Protein AF-A0A3D0YY07-F1 (afdb_monomer_lite)

Secondary structure (DSSP, 8-state):
-HHHHHHHHHHHHHHHHHHHHHHHHHHHHHS-S-GGGHHHHHHHHHHHHHHHHHHHHHHHHHHHHHHHHHHHHHHHHHHHHHHHHHHHHHHHHHHHHHHHHHHHHHIIIIIHHHHHHHHHHHHHTS-GGGHHHHHHH-GGGGHHHHHHHHHHHHHHHHHHHHHHHHHHHHHHHHHHHHHH-TTSTTGGGSPPPP---------

Radius of gyration: 38.69 Å; chains: 1; bounding box: 73×33×116 Å

Foldseek 3Di:
DVLVVLLVVLLVVLVVLVVVLVVLVVVLVVDPDDPVCVVSVVCSVVSPVSSVVSNVVSVVSVVVLVVVLVVLQVLLVVLQVLLVVLVVVLVVLVVVLVVLVVVVVCCVVPPVVVVVVVLVVVCVVDDPVCNVVSVVVPCVVVVVVVVVVSVVVSVVSVVSSVVSLVVSVVSLVVLVCSLVPPVRPPSVSRDHHDDDDDDDPPD

Structure (mmCIF, N/CA/C/O backbone):
data_AF-A0A3D0YY07-F1
#
_entry.id   AF-A0A3D0YY07-F1
#
loop_
_atom_site.group_PDB
_atom_site.id
_atom_site.type_symbol
_atom_site.label_atom_id
_atom_site.label_alt_id
_atom_site.label_comp_id
_atom_site.label_asym_id
_atom_site.label_entity_id
_atom_site.label_seq_id
_atom_site.pdbx_PDB_ins_code
_atom_site.Cartn_x
_atom_site.Cartn_y
_atom_site.Cartn_z
_atom_site.occupancy
_atom_site.B_iso_or_equiv
_atom_site.auth_seq_id
_atom_site.auth_comp_id
_atom_site.auth_asym_id
_atom_site.auth_atom_id
_atom_site.pdbx_PDB_model_num
ATOM 1 N N . MET A 1 1 ? 3.074 -0.614 -22.963 1.00 57.47 1 MET A N 1
ATOM 2 C CA . MET A 1 1 ? 3.122 -0.924 -24.416 1.00 57.47 1 MET A CA 1
ATOM 3 C C . MET A 1 1 ? 4.147 -0.098 -25.192 1.00 57.47 1 MET A C 1
ATOM 5 O O . MET A 1 1 ? 4.995 -0.711 -25.823 1.00 57.47 1 MET A O 1
ATOM 9 N N . PHE A 1 2 ? 4.126 1.242 -25.135 1.00 64.56 2 PHE A N 1
ATOM 10 C CA . PHE A 1 2 ? 5.015 2.105 -25.943 1.00 64.56 2 PHE A CA 1
ATOM 11 C C . PHE A 1 2 ? 6.509 1.757 -25.826 1.00 64.56 2 PHE A C 1
ATOM 13 O O . PHE A 1 2 ? 7.204 1.722 -26.832 1.00 64.56 2 PHE A O 1
ATOM 20 N N . GLN A 1 3 ? 6.989 1.394 -24.628 1.00 70.81 3 GLN A N 1
ATOM 21 C CA . GLN A 1 3 ? 8.402 1.052 -24.440 1.00 70.81 3 GLN A CA 1
ATOM 22 C C . GLN A 1 3 ? 8.849 -0.250 -25.100 1.00 70.81 3 GLN A C 1
ATOM 24 O O . GLN A 1 3 ? 9.932 -0.298 -25.668 1.00 70.81 3 GLN A O 1
ATOM 29 N N . TRP A 1 4 ? 8.002 -1.277 -25.117 1.00 70.69 4 TRP A N 1
ATOM 30 C CA . TRP A 1 4 ? 8.311 -2.510 -25.843 1.00 70.69 4 TRP A CA 1
ATOM 31 C C . TRP A 1 4 ? 8.204 -2.325 -27.350 1.00 70.69 4 TRP A C 1
ATOM 33 O O . TRP A 1 4 ? 9.032 -2.858 -28.078 1.00 70.69 4 TRP A O 1
ATOM 43 N N . PHE A 1 5 ? 7.237 -1.529 -27.817 1.00 78.94 5 PHE A N 1
ATOM 44 C CA . PHE A 1 5 ? 7.171 -1.149 -29.227 1.00 78.94 5 PHE A CA 1
ATOM 45 C C . PHE A 1 5 ? 8.417 -0.381 -29.660 1.00 78.94 5 PHE A C 1
ATOM 47 O O . PHE A 1 5 ? 8.956 -0.690 -30.712 1.00 78.94 5 PHE A O 1
ATOM 54 N N . ALA A 1 6 ? 8.920 0.546 -28.841 1.00 79.06 6 ALA A N 1
ATOM 55 C CA . ALA A 1 6 ? 10.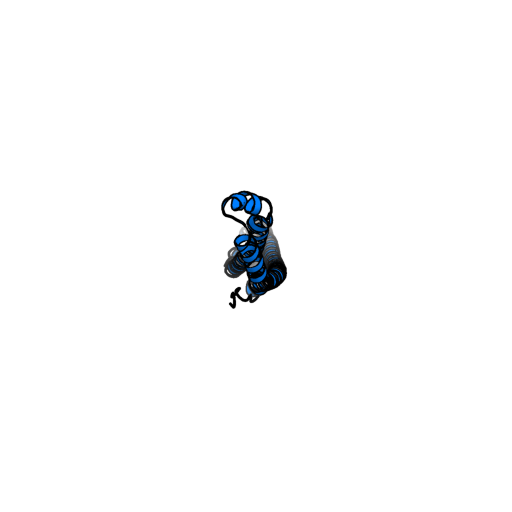156 1.266 -29.129 1.00 79.06 6 ALA A CA 1
ATOM 56 C C . ALA A 1 6 ? 11.371 0.325 -29.179 1.00 79.06 6 ALA A C 1
ATOM 58 O O . ALA A 1 6 ? 12.129 0.376 -30.140 1.00 79.06 6 ALA A O 1
ATOM 59 N N . VAL A 1 7 ? 11.526 -0.585 -28.209 1.00 82.38 7 VAL A N 1
ATOM 60 C CA . VAL A 1 7 ? 12.620 -1.578 -28.215 1.00 82.38 7 VAL A CA 1
ATOM 61 C C . VAL A 1 7 ? 12.527 -2.498 -29.439 1.00 82.38 7 VAL A C 1
ATOM 63 O O . VAL A 1 7 ? 13.516 -2.679 -30.147 1.00 82.38 7 VAL A O 1
ATOM 66 N N . MET A 1 8 ? 11.344 -3.042 -29.739 1.00 83.50 8 MET A N 1
ATOM 67 C CA . MET A 1 8 ? 11.119 -3.895 -30.915 1.00 83.50 8 MET A CA 1
ATOM 68 C C . MET A 1 8 ? 11.363 -3.138 -32.224 1.00 83.50 8 MET A C 1
ATOM 70 O O . MET A 1 8 ? 12.008 -3.653 -33.128 1.00 83.50 8 MET A O 1
ATOM 74 N N . PHE A 1 9 ? 10.887 -1.900 -32.329 1.00 87.56 9 PHE A N 1
ATOM 75 C CA . PHE A 1 9 ? 11.069 -1.078 -33.520 1.00 87.56 9 PHE A CA 1
ATOM 76 C C . PHE A 1 9 ? 12.540 -0.716 -33.738 1.00 87.56 9 PHE A C 1
ATOM 78 O O . PHE A 1 9 ? 13.043 -0.878 -34.844 1.00 87.56 9 PHE A O 1
ATOM 85 N N . LEU A 1 10 ? 13.255 -0.290 -32.692 1.00 86.19 10 LEU A N 1
ATOM 86 C CA . LEU A 1 10 ? 14.672 0.075 -32.778 1.00 86.19 10 LEU A CA 1
ATOM 87 C C . LEU A 1 10 ? 15.566 -1.133 -33.085 1.00 86.19 10 LEU A C 1
ATOM 89 O O . LEU A 1 10 ? 16.497 -1.014 -33.877 1.00 86.19 10 LEU A O 1
ATOM 93 N N . THR A 1 11 ? 15.267 -2.304 -32.513 1.00 83.19 11 THR A N 1
ATOM 94 C CA . THR A 1 11 ? 15.995 -3.547 -32.826 1.00 83.19 11 THR A CA 1
ATOM 95 C C . THR A 1 11 ? 15.738 -4.015 -34.258 1.00 83.19 11 THR A C 1
ATOM 97 O O . THR A 1 11 ? 16.691 -4.346 -34.964 1.00 83.19 11 THR A O 1
ATOM 100 N N . LEU A 1 12 ? 14.486 -3.977 -34.731 1.00 87.88 12 LEU A N 1
ATOM 101 C CA . LEU A 1 12 ? 14.146 -4.297 -36.122 1.00 87.88 12 LEU A CA 1
ATOM 102 C C . LEU A 1 12 ? 14.749 -3.291 -37.109 1.00 87.88 12 LEU A C 1
ATOM 104 O O . LEU A 1 12 ? 15.264 -3.701 -38.146 1.00 87.88 12 LEU A O 1
ATOM 108 N N . ALA A 1 13 ? 14.749 -1.997 -36.784 1.00 85.69 13 ALA A N 1
ATOM 109 C CA . ALA A 1 13 ? 15.388 -0.962 -37.594 1.00 85.69 13 ALA A CA 1
ATOM 110 C C . ALA A 1 13 ? 16.912 -1.158 -37.651 1.00 85.69 13 ALA A C 1
ATOM 112 O O . ALA A 1 13 ? 17.497 -1.124 -38.731 1.00 85.69 13 ALA A O 1
ATOM 113 N N . GLY A 1 14 ? 17.553 -1.450 -36.514 1.00 81.38 14 GLY A N 1
ATOM 114 C CA . GLY A 1 14 ? 18.979 -1.780 -36.460 1.00 81.38 14 GLY A CA 1
ATOM 115 C C . GLY A 1 14 ? 19.321 -3.033 -37.271 1.00 81.38 14 GLY A C 1
ATOM 116 O O . GLY A 1 14 ? 20.347 -3.068 -37.952 1.00 81.38 14 GLY A O 1
ATOM 117 N N . PHE A 1 15 ? 18.453 -4.050 -37.248 1.00 86.12 15 PHE A N 1
ATOM 118 C CA . PHE A 1 15 ? 18.589 -5.238 -38.090 1.00 86.12 15 PHE A CA 1
ATOM 119 C C . PHE A 1 15 ? 18.414 -4.915 -39.578 1.00 86.12 15 PHE A C 1
ATOM 121 O O . PHE A 1 15 ? 19.226 -5.359 -40.383 1.00 86.12 15 PHE A O 1
ATOM 128 N N . ALA A 1 16 ? 17.410 -4.117 -39.948 1.00 84.75 16 ALA A N 1
ATOM 129 C CA . ALA A 1 16 ? 17.157 -3.721 -41.332 1.00 84.75 16 ALA A CA 1
ATOM 130 C C . ALA A 1 16 ? 18.334 -2.931 -41.924 1.00 84.75 16 ALA A C 1
ATOM 132 O O . ALA A 1 16 ? 18.758 -3.221 -43.039 1.00 84.75 16 ALA A O 1
ATOM 133 N N . VAL A 1 17 ? 18.913 -2.000 -41.156 1.00 84.62 17 VAL A N 1
ATOM 134 C CA . VAL A 1 17 ? 20.109 -1.243 -41.564 1.00 84.62 17 VAL A CA 1
ATOM 135 C C . VAL A 1 17 ? 21.300 -2.183 -41.760 1.00 84.62 17 VAL A C 1
ATOM 137 O O . VAL A 1 17 ? 21.965 -2.110 -42.787 1.00 84.62 17 VAL A O 1
ATOM 140 N N . LYS A 1 18 ? 21.535 -3.119 -40.829 1.00 79.62 18 LYS A N 1
ATOM 141 C CA . LYS A 1 18 ? 22.620 -4.109 -40.945 1.00 79.62 18 LYS A CA 1
ATOM 142 C C . LYS A 1 18 ? 22.415 -5.096 -42.102 1.00 79.62 18 LYS A C 1
ATOM 144 O O . LYS A 1 18 ? 23.371 -5.554 -42.722 1.00 79.62 18 LYS A O 1
ATOM 149 N N . TRP A 1 19 ? 21.170 -5.469 -42.377 1.00 85.31 19 TRP A N 1
ATOM 150 C CA . TRP A 1 19 ? 20.831 -6.328 -43.504 1.00 85.31 19 TRP A CA 1
ATOM 151 C C . TRP A 1 19 ? 21.058 -5.599 -44.834 1.00 85.31 19 TRP A C 1
ATOM 153 O O . TRP A 1 19 ? 21.684 -6.166 -45.726 1.00 85.31 19 TRP A O 1
ATOM 163 N N . LEU A 1 20 ? 20.646 -4.329 -44.931 1.00 81.31 20 LEU A N 1
ATOM 164 C CA . LEU A 1 20 ? 20.898 -3.468 -46.091 1.00 81.31 20 LEU A CA 1
ATOM 165 C C . LEU A 1 20 ? 22.396 -3.263 -46.348 1.00 81.31 20 LEU A C 1
ATOM 167 O O . LEU A 1 20 ? 22.820 -3.379 -47.494 1.00 81.31 20 LEU A O 1
ATOM 171 N N . THR A 1 21 ? 23.211 -3.025 -45.314 1.00 77.94 21 THR A N 1
ATOM 172 C CA . THR A 1 21 ? 24.670 -2.894 -45.488 1.00 77.94 21 THR A CA 1
ATOM 173 C C . THR A 1 21 ? 25.323 -4.188 -45.948 1.00 77.94 21 THR A C 1
ATOM 175 O O . THR A 1 21 ? 26.139 -4.172 -46.868 1.00 77.94 21 THR A O 1
ATOM 178 N N . ASN A 1 22 ? 24.939 -5.326 -45.367 1.00 79.69 22 ASN A N 1
ATOM 179 C CA . ASN A 1 22 ? 25.436 -6.629 -45.809 1.00 79.69 22 ASN A CA 1
ATOM 180 C C . ASN A 1 22 ? 25.017 -6.951 -47.252 1.00 79.69 22 ASN A C 1
ATOM 182 O O . ASN A 1 22 ? 25.804 -7.536 -47.998 1.00 79.69 22 ASN A O 1
ATOM 186 N N . TRP A 1 23 ? 23.796 -6.583 -47.649 1.00 78.88 23 TRP A N 1
ATOM 187 C CA . TRP A 1 23 ? 23.316 -6.753 -49.019 1.00 78.88 23 TRP A CA 1
ATOM 188 C C . TRP A 1 23 ? 24.102 -5.874 -50.000 1.00 78.88 23 TRP A C 1
ATOM 190 O O . TRP A 1 23 ? 24.580 -6.385 -51.011 1.00 78.88 23 TRP A O 1
ATOM 200 N N . LEU A 1 24 ? 24.331 -4.600 -49.661 1.00 73.50 24 LEU A N 1
ATOM 201 C CA . LEU A 1 24 ? 25.158 -3.682 -50.454 1.00 73.50 24 LEU A CA 1
ATOM 202 C C . LEU A 1 24 ? 26.584 -4.222 -50.653 1.00 73.50 24 LEU A C 1
ATOM 204 O O . LEU A 1 24 ? 27.057 -4.264 -51.786 1.00 73.50 24 LEU A O 1
ATOM 208 N N . HIS A 1 25 ? 27.229 -4.738 -49.602 1.00 69.25 25 HIS A N 1
ATOM 209 C CA . HIS A 1 25 ? 28.554 -5.362 -49.722 1.00 69.25 25 HIS A CA 1
ATOM 210 C C . HIS A 1 25 ? 28.565 -6.649 -50.566 1.00 69.25 25 HIS A C 1
ATOM 212 O O . HIS A 1 25 ? 29.571 -6.956 -51.209 1.00 69.25 25 HIS A O 1
ATOM 218 N N . MET A 1 26 ? 27.483 -7.438 -50.578 1.00 72.88 26 MET A N 1
ATOM 219 C CA . MET A 1 26 ? 27.390 -8.594 -51.482 1.00 72.88 26 MET A CA 1
ATOM 220 C C . MET A 1 26 ? 27.282 -8.169 -52.948 1.00 72.88 26 MET A C 1
ATOM 222 O O . MET A 1 26 ? 27.929 -8.789 -53.796 1.00 72.88 26 MET A O 1
ATOM 226 N N . VAL A 1 27 ? 26.482 -7.137 -53.233 1.00 70.19 27 VAL A N 1
ATOM 227 C CA . VAL A 1 27 ? 26.316 -6.577 -54.583 1.00 70.19 27 VAL A CA 1
ATOM 228 C C . VAL A 1 27 ? 27.638 -5.990 -55.079 1.00 70.19 27 VAL A C 1
ATOM 230 O O . VAL A 1 27 ? 28.056 -6.295 -56.191 1.00 70.19 27 VAL A O 1
ATOM 233 N N . GLU A 1 28 ? 28.352 -5.254 -54.226 1.00 66.62 28 GLU A N 1
ATOM 234 C CA . GLU A 1 28 ? 29.684 -4.706 -54.514 1.00 66.62 28 GLU A CA 1
ATOM 235 C C . GLU A 1 28 ? 30.698 -5.798 -54.894 1.00 66.62 28 GLU A C 1
ATOM 237 O O . GLU A 1 28 ? 31.435 -5.651 -55.862 1.00 66.62 28 GLU A O 1
ATOM 242 N N . LYS A 1 29 ? 30.693 -6.946 -54.203 1.00 66.00 29 LYS A N 1
ATOM 243 C CA . LYS A 1 29 ? 31.580 -8.076 -54.540 1.00 66.00 29 LYS A CA 1
ATOM 244 C C . LYS A 1 29 ? 31.264 -8.755 -55.878 1.00 66.00 29 LYS A C 1
ATOM 246 O O . LYS A 1 29 ? 32.131 -9.456 -56.395 1.00 66.00 29 LYS A O 1
ATOM 251 N N . HIS A 1 30 ? 30.048 -8.605 -56.404 1.00 64.38 30 HIS A N 1
ATOM 252 C CA . HIS A 1 30 ? 29.618 -9.231 -57.662 1.00 64.38 30 HIS A CA 1
ATOM 253 C C . HIS A 1 30 ? 29.620 -8.257 -58.852 1.00 64.38 30 HIS A C 1
ATOM 255 O O . HIS A 1 30 ? 29.692 -8.709 -59.995 1.00 64.38 30 HIS A O 1
ATOM 261 N N . CYS A 1 31 ? 29.592 -6.943 -58.612 1.00 59.03 31 CYS A N 1
ATOM 262 C CA . CYS A 1 31 ? 29.799 -5.922 -59.637 1.00 59.03 31 CYS A CA 1
ATOM 263 C C . CYS A 1 31 ? 31.301 -5.691 -59.839 1.00 59.03 31 CYS A C 1
ATOM 265 O O . CYS A 1 31 ? 31.962 -5.007 -59.063 1.00 59.03 31 CYS A O 1
ATOM 267 N N . GLY A 1 32 ? 31.862 -6.284 -60.889 1.00 51.06 32 GLY A N 1
ATOM 268 C CA . GLY A 1 32 ? 33.230 -5.993 -61.294 1.00 51.06 32 GLY A CA 1
ATOM 269 C C . GLY A 1 32 ? 33.380 -4.535 -61.737 1.00 51.06 32 GLY A C 1
ATOM 270 O O . GLY A 1 32 ? 32.769 -4.142 -62.718 1.00 51.06 32 GLY A O 1
ATOM 271 N N . TRP A 1 33 ? 34.229 -3.784 -61.029 1.00 50.88 33 TRP A N 1
ATOM 272 C CA . TRP A 1 33 ? 35.022 -2.657 -61.542 1.00 50.88 33 TRP A CA 1
ATOM 273 C C . TRP A 1 33 ? 34.278 -1.593 -62.373 1.00 50.88 33 TRP A C 1
ATOM 275 O O . TRP A 1 33 ? 34.611 -1.387 -63.534 1.00 50.88 33 TRP A O 1
ATOM 285 N N . ASP A 1 34 ? 33.366 -0.843 -61.752 1.00 52.72 34 ASP A N 1
ATOM 286 C CA . ASP A 1 34 ? 32.975 0.488 -62.243 1.00 52.72 34 ASP A CA 1
ATOM 287 C C . ASP A 1 34 ? 33.079 1.522 -61.107 1.00 52.72 34 ASP A C 1
ATOM 289 O O . ASP A 1 34 ? 32.778 1.230 -59.944 1.00 52.72 34 ASP A O 1
ATOM 293 N N . GLU A 1 35 ? 33.519 2.742 -61.440 1.00 54.59 35 GLU A N 1
ATOM 294 C CA . GLU A 1 35 ? 33.829 3.860 -60.519 1.00 54.59 35 GLU A CA 1
ATOM 295 C C . GLU A 1 35 ? 32.682 4.234 -59.554 1.00 54.59 35 GLU A C 1
ATOM 297 O O . GLU A 1 35 ? 32.906 4.870 -58.523 1.00 54.59 35 GLU A O 1
ATOM 302 N N . THR A 1 36 ? 31.456 3.778 -59.818 1.00 53.62 36 THR A N 1
ATOM 303 C CA . THR A 1 36 ? 30.288 3.955 -58.944 1.00 53.62 36 THR A CA 1
ATOM 304 C C . THR A 1 36 ? 30.376 3.217 -57.600 1.00 53.62 36 THR A C 1
ATOM 306 O O . THR A 1 36 ? 29.651 3.579 -56.674 1.00 53.62 36 THR A O 1
ATOM 309 N N . CYS A 1 37 ? 31.265 2.227 -57.443 1.00 52.31 37 CYS A N 1
ATOM 310 C CA . CYS A 1 37 ? 31.437 1.487 -56.181 1.00 52.31 37 CYS A CA 1
ATOM 311 C C . CYS A 1 37 ? 32.254 2.239 -55.107 1.00 52.31 37 CYS A C 1
ATOM 313 O O . CYS A 1 37 ? 32.132 1.939 -53.921 1.00 52.31 37 CYS A O 1
ATOM 315 N N . GLY A 1 38 ? 33.037 3.265 -55.465 1.00 50.91 38 GLY A N 1
ATOM 316 C CA . GLY A 1 38 ? 33.769 4.067 -54.467 1.00 50.91 38 GLY A CA 1
ATOM 317 C C 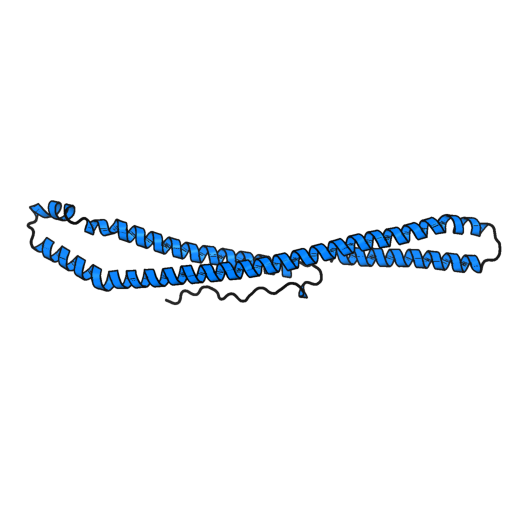. GLY A 1 38 ? 32.835 4.818 -53.505 1.00 50.91 38 GLY A C 1
ATOM 318 O O . GLY A 1 38 ? 33.101 4.909 -52.308 1.00 50.91 38 GLY A O 1
ATOM 319 N N . LEU A 1 39 ? 31.680 5.259 -54.016 1.00 51.31 39 LEU A N 1
ATOM 320 C CA . LEU A 1 39 ? 30.621 5.910 -53.241 1.00 51.31 39 LEU A CA 1
ATOM 321 C C . LEU A 1 39 ? 29.872 4.949 -52.307 1.00 51.31 39 LEU A C 1
ATOM 323 O O . LEU A 1 39 ? 29.217 5.413 -51.385 1.00 51.31 39 LEU A O 1
ATOM 327 N N . THR A 1 40 ? 29.932 3.626 -52.491 1.00 54.72 40 THR A N 1
ATOM 328 C CA . THR A 1 40 ? 29.267 2.683 -51.569 1.00 54.72 40 THR A CA 1
ATOM 329 C C . THR A 1 40 ? 30.130 2.338 -50.357 1.00 54.72 40 THR A C 1
ATOM 331 O O . THR A 1 40 ? 29.590 2.142 -49.266 1.00 54.72 40 THR A O 1
ATOM 334 N N . ALA A 1 41 ? 31.458 2.339 -50.511 1.00 55.31 41 ALA A N 1
ATOM 335 C CA . ALA A 1 41 ? 32.392 2.067 -49.421 1.00 55.31 41 ALA A CA 1
ATOM 336 C C . ALA A 1 41 ? 32.414 3.197 -48.374 1.00 55.31 41 ALA A C 1
ATOM 338 O O . ALA A 1 41 ? 32.355 2.915 -47.176 1.00 55.31 41 ALA A O 1
ATOM 339 N N . GLU A 1 42 ? 32.401 4.464 -48.811 1.00 62.47 42 GLU A N 1
ATOM 340 C CA . GLU A 1 42 ? 32.454 5.645 -47.927 1.00 62.47 42 GLU A CA 1
ATOM 341 C C . GLU A 1 42 ? 31.217 5.773 -47.014 1.00 62.47 42 GLU A C 1
ATOM 343 O O . GLU A 1 42 ? 31.311 6.239 -45.880 1.00 62.47 42 GLU A O 1
ATOM 348 N N . TYR A 1 43 ? 30.054 5.284 -47.456 1.00 64.12 43 TYR A N 1
ATOM 349 C CA . TYR A 1 43 ? 28.826 5.305 -46.651 1.00 64.12 43 TYR A CA 1
ATOM 350 C C . TYR A 1 43 ? 28.655 4.051 -45.778 1.00 64.12 43 TYR A C 1
ATOM 352 O O . TYR A 1 43 ? 27.819 4.056 -44.870 1.00 64.12 43 TYR A O 1
ATOM 360 N N . SER A 1 44 ? 29.435 2.985 -46.004 1.00 67.38 44 SER A N 1
ATOM 361 C CA . SER A 1 44 ? 29.300 1.719 -45.264 1.00 67.38 44 SER A CA 1
ATOM 362 C C . SER A 1 44 ? 29.572 1.885 -43.760 1.00 67.38 44 SER A C 1
ATOM 364 O O . SER A 1 44 ? 28.790 1.395 -42.938 1.00 67.38 44 SER A O 1
ATOM 366 N N . ASP A 1 45 ? 30.579 2.683 -43.393 1.00 72.38 45 ASP A N 1
ATOM 367 C CA . ASP A 1 45 ? 30.927 2.987 -41.999 1.00 72.38 45 ASP A CA 1
ATOM 368 C C . ASP A 1 45 ? 29.822 3.780 -41.285 1.00 72.38 45 ASP A C 1
ATOM 370 O O . ASP A 1 45 ? 29.504 3.516 -40.120 1.00 72.38 45 ASP A O 1
ATOM 374 N N . VAL A 1 46 ? 29.165 4.705 -41.996 1.00 78.25 46 VAL A N 1
ATOM 375 C CA . VAL A 1 46 ? 28.047 5.503 -41.467 1.00 78.25 46 VAL A CA 1
ATOM 376 C C . VAL A 1 46 ? 26.853 4.606 -41.136 1.00 78.25 46 VAL A C 1
ATOM 378 O O . VAL A 1 46 ? 26.257 4.734 -40.063 1.00 78.25 46 VAL A O 1
ATOM 381 N N . TYR A 1 47 ? 26.515 3.656 -42.010 1.00 77.00 47 TYR A N 1
ATOM 382 C CA . TYR A 1 47 ? 25.408 2.731 -41.764 1.00 77.00 47 TYR A CA 1
ATOM 383 C C . TYR A 1 47 ? 25.721 1.701 -40.669 1.00 77.00 47 TYR A C 1
ATOM 385 O O . TYR A 1 47 ? 24.835 1.365 -39.875 1.00 77.00 47 TYR A O 1
ATOM 393 N N . ILE A 1 48 ? 26.969 1.224 -40.573 1.00 77.56 48 ILE A N 1
ATOM 394 C CA . ILE A 1 48 ? 27.402 0.367 -39.459 1.00 77.56 48 ILE A CA 1
ATOM 395 C C . ILE A 1 48 ? 27.267 1.136 -38.139 1.00 77.56 48 ILE A C 1
ATOM 397 O O . ILE A 1 48 ? 26.629 0.625 -37.212 1.00 77.56 48 ILE A O 1
ATOM 401 N N . GLY A 1 49 ? 27.767 2.374 -38.076 1.00 82.00 49 GLY A N 1
ATOM 402 C CA . GLY A 1 49 ? 27.638 3.246 -36.906 1.00 82.00 49 GLY A CA 1
ATOM 403 C C . GLY A 1 49 ? 26.181 3.515 -36.517 1.00 82.00 49 GLY A C 1
ATOM 404 O O . GLY A 1 49 ? 25.828 3.410 -35.340 1.00 82.00 49 GLY A O 1
ATOM 405 N N . LEU A 1 50 ? 25.308 3.767 -37.497 1.00 83.88 50 LEU A N 1
ATOM 406 C CA . LEU A 1 50 ? 23.873 3.975 -37.275 1.00 83.88 50 LEU A CA 1
ATOM 407 C C . LEU A 1 50 ? 23.200 2.711 -36.729 1.00 83.88 50 LEU A C 1
ATOM 409 O O . LEU A 1 50 ? 22.419 2.794 -35.780 1.00 83.88 50 LEU A O 1
ATOM 413 N N . SER A 1 51 ? 23.538 1.535 -37.270 1.00 82.69 51 SER A N 1
ATOM 414 C CA . SER A 1 51 ? 23.016 0.265 -36.758 1.00 82.69 51 SER A CA 1
ATOM 415 C C . SER A 1 51 ? 23.408 0.077 -35.290 1.00 82.69 51 SER A C 1
ATOM 417 O O . SER A 1 51 ? 22.529 -0.087 -34.446 1.00 82.69 51 SER A O 1
ATOM 419 N N . VAL A 1 52 ? 24.697 0.197 -34.955 1.00 86.19 52 VAL A N 1
ATOM 420 C CA . VAL A 1 52 ? 25.210 0.040 -33.585 1.00 86.19 52 VAL A CA 1
ATOM 421 C C . VAL A 1 52 ? 24.560 1.057 -32.645 1.00 86.19 52 VAL A C 1
ATOM 423 O O . VAL A 1 52 ? 24.127 0.683 -31.554 1.00 86.19 52 VAL A O 1
ATOM 426 N N . GLY A 1 53 ? 24.401 2.307 -33.086 1.00 86.88 53 GLY A N 1
ATOM 427 C CA . GLY A 1 53 ? 23.689 3.344 -32.341 1.00 86.88 53 GLY A CA 1
ATOM 428 C C . GLY A 1 53 ? 22.249 2.951 -31.999 1.00 86.88 53 GLY A C 1
ATOM 429 O O . GLY A 1 53 ? 21.844 3.057 -30.841 1.00 86.88 53 GLY A O 1
ATOM 430 N N . LEU A 1 54 ? 21.488 2.419 -32.963 1.00 86.94 54 LEU A N 1
ATOM 431 C CA . LEU A 1 54 ? 20.118 1.941 -32.729 1.00 8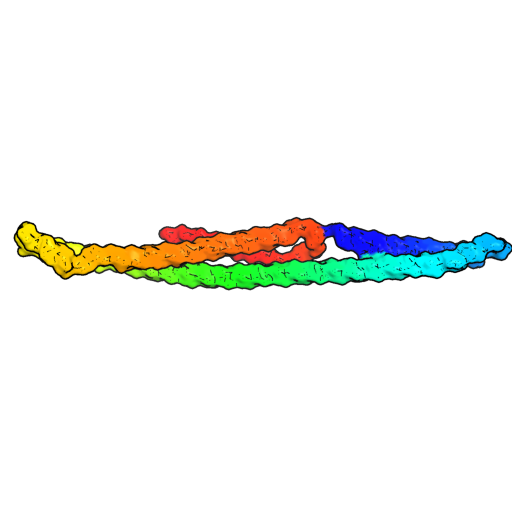6.94 54 LEU A CA 1
ATOM 432 C C . LEU A 1 54 ? 20.065 0.782 -31.721 1.00 86.94 54 LEU A C 1
ATOM 434 O O . LEU A 1 54 ? 19.194 0.777 -30.848 1.00 86.94 54 LEU A O 1
ATOM 438 N N . TRP A 1 55 ? 21.007 -0.164 -31.790 1.00 83.44 55 TRP A N 1
ATOM 439 C CA . TRP A 1 55 ? 21.103 -1.263 -30.820 1.00 83.44 55 TRP A CA 1
ATOM 440 C C . TRP A 1 55 ? 21.432 -0.760 -29.406 1.00 83.44 55 TRP A C 1
ATOM 442 O O . TRP A 1 55 ? 20.836 -1.237 -28.439 1.00 83.44 55 TRP A O 1
ATOM 452 N N . ILE A 1 56 ? 22.319 0.233 -29.270 1.00 89.12 56 ILE A N 1
ATOM 453 C CA . ILE A 1 56 ? 22.649 0.851 -27.975 1.00 89.12 56 ILE A CA 1
ATOM 454 C C . ILE A 1 56 ? 21.422 1.553 -27.382 1.00 89.12 56 ILE A C 1
ATOM 456 O O . ILE A 1 56 ? 21.093 1.334 -26.214 1.00 89.12 56 ILE A O 1
ATOM 460 N N . VAL A 1 57 ? 20.700 2.352 -28.174 1.00 88.75 57 VAL A N 1
ATOM 461 C CA . VAL A 1 57 ? 19.482 3.037 -27.703 1.00 88.75 57 VAL A CA 1
ATOM 462 C C . VAL A 1 57 ? 18.406 2.024 -27.302 1.00 88.75 57 VAL A C 1
ATOM 464 O O . VAL A 1 57 ? 17.765 2.192 -26.261 1.00 88.75 57 VAL A O 1
ATOM 467 N N . ALA A 1 58 ? 18.242 0.943 -28.070 1.00 86.62 58 ALA A N 1
ATOM 468 C CA . ALA A 1 58 ? 17.326 -0.138 -27.722 1.00 86.62 58 ALA A CA 1
ATOM 469 C C . ALA A 1 58 ? 17.712 -0.826 -26.402 1.00 86.62 58 ALA A C 1
ATOM 471 O O . ALA A 1 58 ? 16.837 -1.097 -25.579 1.00 86.62 58 ALA A O 1
ATOM 472 N N . ALA A 1 59 ? 19.007 -1.064 -26.168 1.00 86.81 59 ALA A N 1
ATOM 473 C CA . ALA A 1 59 ? 19.503 -1.649 -24.924 1.00 86.81 59 ALA A CA 1
ATOM 474 C C . ALA A 1 59 ? 19.239 -0.736 -23.715 1.00 86.81 59 ALA A C 1
ATOM 476 O O . ALA A 1 59 ? 18.751 -1.209 -22.688 1.00 86.81 59 ALA A O 1
ATOM 477 N N . ILE A 1 60 ? 19.481 0.573 -23.846 1.00 89.12 60 ILE A N 1
ATOM 478 C CA . ILE A 1 60 ? 19.177 1.560 -22.794 1.00 89.12 60 ILE A CA 1
ATOM 479 C C . ILE A 1 60 ? 17.677 1.556 -22.471 1.00 89.12 60 ILE A C 1
ATOM 481 O O . ILE A 1 60 ? 17.290 1.503 -21.301 1.00 89.12 60 ILE A O 1
ATOM 485 N N . TRP A 1 61 ? 16.822 1.555 -23.498 1.00 87.38 61 TRP A N 1
ATOM 486 C CA . TRP A 1 61 ? 15.372 1.469 -23.306 1.00 87.38 61 TRP A CA 1
ATOM 487 C C . TRP A 1 61 ? 14.955 0.173 -22.618 1.00 87.38 61 TRP A C 1
ATOM 489 O O . TRP A 1 61 ? 14.124 0.210 -21.710 1.00 87.38 61 TRP A O 1
ATOM 499 N N . LEU A 1 62 ? 15.546 -0.960 -23.001 1.00 85.69 62 LEU A N 1
ATOM 500 C CA . LEU A 1 62 ? 15.273 -2.251 -22.377 1.00 85.69 62 LEU A CA 1
ATOM 501 C C . LEU A 1 62 ? 15.595 -2.206 -20.881 1.00 85.69 62 LEU A C 1
ATOM 503 O O . LEU A 1 62 ? 14.735 -2.561 -20.073 1.00 85.69 62 LEU A O 1
ATOM 507 N N . VAL A 1 63 ? 16.767 -1.698 -20.495 1.00 88.06 63 VAL A N 1
ATOM 508 C CA . VAL A 1 63 ? 17.141 -1.550 -19.078 1.00 88.06 63 VAL A CA 1
ATOM 509 C C . VAL A 1 63 ? 16.126 -0.682 -18.330 1.00 88.06 63 VAL A C 1
ATOM 511 O O . VAL A 1 63 ? 15.645 -1.089 -17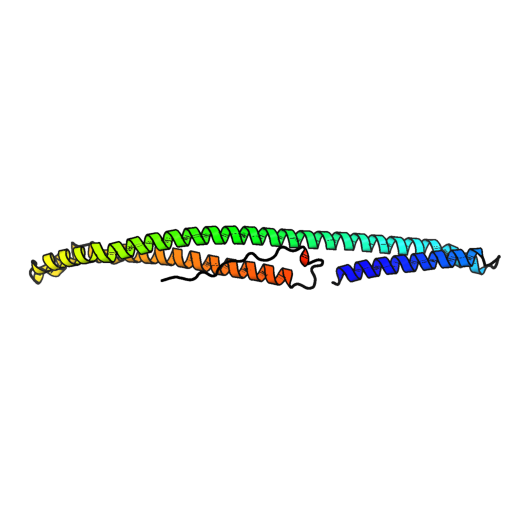.272 1.00 88.06 63 VAL A O 1
ATOM 514 N N . ALA A 1 64 ? 15.714 0.456 -18.897 1.00 85.94 64 ALA A N 1
ATOM 515 C CA . ALA A 1 64 ? 14.694 1.311 -18.288 1.00 85.94 64 ALA A CA 1
ATOM 516 C C . ALA A 1 64 ? 13.352 0.577 -18.090 1.00 85.94 64 ALA A C 1
ATOM 518 O O . ALA A 1 64 ? 12.717 0.716 -17.042 1.00 85.94 64 ALA A O 1
ATOM 519 N N . THR A 1 65 ? 12.932 -0.254 -19.052 1.00 83.25 65 THR A N 1
ATOM 520 C CA . THR A 1 65 ? 11.697 -1.047 -18.911 1.00 83.25 65 THR A CA 1
ATOM 521 C C . THR A 1 65 ? 11.782 -2.078 -17.787 1.00 83.25 65 THR A C 1
ATOM 523 O O . THR A 1 65 ? 10.805 -2.276 -17.063 1.00 83.25 65 THR A O 1
ATOM 526 N N . VAL A 1 66 ? 12.947 -2.710 -17.615 1.00 84.50 66 VAL A N 1
ATOM 527 C CA . VAL A 1 66 ? 13.182 -3.707 -16.564 1.00 84.50 66 VAL A CA 1
ATOM 528 C C . VAL A 1 66 ? 13.186 -3.040 -15.192 1.00 84.50 66 VAL A C 1
ATOM 530 O O . VAL A 1 66 ? 12.534 -3.537 -14.278 1.00 84.50 66 VAL A O 1
ATOM 533 N N . VAL A 1 67 ? 13.843 -1.886 -15.051 1.00 86.94 67 VAL A N 1
ATOM 534 C CA . VAL A 1 67 ? 13.844 -1.115 -13.797 1.00 86.94 67 VAL A CA 1
ATOM 535 C C . VAL A 1 67 ? 12.424 -0.691 -13.409 1.00 86.94 67 VAL A C 1
ATOM 537 O O . VAL A 1 67 ? 12.027 -0.877 -12.259 1.00 86.94 67 VAL A O 1
ATOM 540 N N . ASN A 1 68 ? 11.626 -0.206 -14.366 1.00 83.81 68 ASN A N 1
ATOM 541 C CA . ASN A 1 68 ? 10.222 0.141 -14.121 1.00 83.81 68 ASN A CA 1
ATOM 542 C C . ASN A 1 68 ? 9.402 -1.075 -13.666 1.00 83.81 68 ASN A C 1
ATOM 544 O O . ASN A 1 68 ? 8.632 -0.974 -12.713 1.00 83.81 68 ASN A O 1
ATOM 548 N N . LEU A 1 69 ? 9.589 -2.236 -14.303 1.00 83.31 69 LEU A N 1
ATOM 549 C CA . LEU A 1 69 ? 8.908 -3.471 -13.911 1.00 83.31 69 LEU A CA 1
ATOM 550 C C . LEU A 1 69 ? 9.271 -3.895 -12.481 1.00 83.31 69 LEU A C 1
ATOM 552 O O . LEU A 1 69 ? 8.389 -4.254 -11.705 1.00 83.31 69 LEU A O 1
ATOM 556 N N . ILE A 1 70 ? 10.559 -3.842 -12.131 1.00 85.69 70 ILE A N 1
ATOM 557 C CA . ILE A 1 70 ? 11.038 -4.171 -10.785 1.00 85.69 70 ILE A CA 1
ATOM 558 C C . ILE A 1 70 ? 10.413 -3.218 -9.761 1.00 85.69 70 ILE A C 1
ATOM 560 O O . ILE A 1 70 ? 9.886 -3.685 -8.754 1.00 85.69 70 ILE A O 1
ATOM 564 N N . SER A 1 71 ? 10.413 -1.912 -10.037 1.00 85.88 71 SER A N 1
ATOM 565 C CA . SER A 1 71 ? 9.810 -0.897 -9.164 1.00 85.88 71 SER A CA 1
ATOM 566 C C . SER A 1 71 ? 8.331 -1.184 -8.881 1.00 85.88 71 SER A C 1
ATOM 568 O O . SER A 1 71 ? 7.918 -1.222 -7.723 1.00 85.88 71 SER A O 1
ATOM 570 N N . GLU A 1 72 ? 7.548 -1.491 -9.917 1.00 84.06 72 GLU A N 1
ATOM 571 C CA . GLU A 1 72 ? 6.124 -1.828 -9.782 1.00 84.06 72 GLU A CA 1
ATOM 572 C C . GLU A 1 72 ? 5.907 -3.104 -8.951 1.00 84.06 72 GLU A C 1
ATOM 574 O O . GLU A 1 72 ? 5.029 -3.151 -8.088 1.00 84.06 72 GLU A O 1
ATOM 579 N N . VAL A 1 73 ? 6.735 -4.138 -9.153 1.00 84.62 73 VAL A N 1
ATOM 580 C CA . VAL A 1 73 ? 6.668 -5.386 -8.371 1.00 84.62 73 VAL A CA 1
ATOM 581 C C . VAL A 1 73 ? 7.016 -5.145 -6.900 1.00 84.62 73 VAL A C 1
ATOM 583 O O . VAL A 1 73 ? 6.335 -5.677 -6.018 1.00 84.62 73 VAL A O 1
ATOM 586 N N . TYR A 1 74 ? 8.048 -4.347 -6.619 1.00 86.94 74 TYR A N 1
ATOM 587 C CA . TYR A 1 74 ? 8.418 -3.977 -5.251 1.00 86.94 74 TYR A CA 1
ATOM 588 C C . TYR A 1 74 ? 7.337 -3.127 -4.582 1.00 86.94 74 TYR A C 1
ATOM 590 O O . TYR A 1 74 ? 6.962 -3.423 -3.448 1.00 86.94 74 TYR A O 1
ATOM 598 N N . GLY A 1 75 ? 6.779 -2.143 -5.292 1.00 85.19 75 GLY A N 1
ATOM 599 C CA . GLY A 1 75 ? 5.653 -1.344 -4.810 1.00 85.19 75 GLY A CA 1
ATOM 600 C C . GLY A 1 75 ? 4.457 -2.222 -4.446 1.00 85.19 75 GLY A C 1
ATOM 601 O O . GLY A 1 75 ? 3.917 -2.108 -3.352 1.00 85.19 75 GLY A O 1
ATOM 602 N N . GLN A 1 76 ? 4.104 -3.185 -5.304 1.00 85.62 76 GLN A N 1
ATOM 603 C CA . GLN A 1 76 ? 3.014 -4.129 -5.037 1.00 85.62 76 GLN A CA 1
ATOM 604 C C . GLN A 1 76 ? 3.262 -4.988 -3.784 1.00 85.62 76 GLN A C 1
ATOM 606 O O . GLN A 1 76 ? 2.328 -5.278 -3.038 1.00 85.62 76 GLN A O 1
ATOM 611 N N . ARG A 1 77 ? 4.506 -5.429 -3.552 1.00 87.19 77 ARG A N 1
ATOM 612 C CA . ARG A 1 77 ? 4.861 -6.197 -2.346 1.00 87.19 77 ARG A CA 1
ATOM 613 C C . ARG A 1 77 ? 4.792 -5.342 -1.086 1.00 87.19 77 ARG A C 1
ATOM 615 O O . ARG A 1 77 ? 4.265 -5.810 -0.082 1.00 87.19 77 ARG A O 1
ATOM 622 N N . SER A 1 78 ? 5.275 -4.104 -1.156 1.00 89.06 78 SER A N 1
ATOM 623 C CA . SER A 1 78 ? 5.170 -3.146 -0.053 1.00 89.06 78 SER A CA 1
ATOM 624 C C . SER A 1 78 ? 3.707 -2.918 0.336 1.00 89.06 78 SER A C 1
ATOM 626 O O . SER A 1 78 ? 3.361 -3.026 1.510 1.00 89.06 78 SER A O 1
ATOM 628 N N . ASP A 1 79 ? 2.829 -2.710 -0.647 1.00 87.94 79 ASP A N 1
ATOM 629 C CA . ASP A 1 79 ? 1.393 -2.522 -0.414 1.00 87.94 79 ASP A CA 1
ATOM 630 C C . ASP A 1 79 ? 0.751 -3.762 0.246 1.00 87.94 79 ASP A C 1
ATOM 632 O O . ASP A 1 79 ? -0.096 -3.643 1.133 1.00 87.94 79 ASP A O 1
ATOM 636 N N . GLN A 1 80 ? 1.178 -4.977 -0.126 1.00 87.75 80 GLN A N 1
ATOM 637 C CA . GLN A 1 80 ? 0.713 -6.211 0.526 1.00 87.75 80 GLN A CA 1
ATOM 638 C C . GLN A 1 80 ? 1.135 -6.299 1.997 1.00 87.75 80 GLN A C 1
ATOM 640 O O . GLN A 1 80 ? 0.354 -6.757 2.837 1.00 87.75 80 GLN A O 1
ATOM 645 N N . GLU A 1 81 ? 2.367 -5.912 2.318 1.00 88.19 81 GLU A N 1
ATOM 646 C CA . GLU A 1 81 ? 2.848 -5.874 3.702 1.00 88.19 81 GLU A CA 1
ATOM 647 C C . GLU A 1 81 ? 2.118 -4.805 4.517 1.00 88.19 81 GLU A C 1
ATOM 649 O O . GLU A 1 81 ? 1.738 -5.056 5.667 1.00 88.19 81 GLU A O 1
ATOM 654 N N . GLU A 1 82 ? 1.837 -3.652 3.911 1.00 89.38 82 GLU A N 1
ATOM 655 C CA . GLU A 1 82 ? 1.043 -2.599 4.534 1.00 89.38 82 GLU A CA 1
ATOM 656 C C . GLU A 1 82 ? -0.379 -3.078 4.847 1.00 89.38 82 GLU A C 1
ATOM 658 O O . GLU A 1 82 ? -0.833 -2.928 5.985 1.00 89.38 82 GLU A O 1
ATOM 663 N N . ILE A 1 83 ? -1.051 -3.749 3.905 1.00 89.94 83 ILE A N 1
ATOM 664 C CA . ILE A 1 83 ? -2.378 -4.335 4.147 1.00 89.94 83 ILE A CA 1
ATOM 665 C C . ILE A 1 83 ? -2.324 -5.334 5.308 1.00 89.94 83 ILE A C 1
ATOM 667 O O . ILE A 1 83 ? -3.161 -5.262 6.207 1.00 89.94 83 ILE A O 1
ATOM 671 N N . LYS A 1 84 ? -1.326 -6.228 5.355 1.00 88.81 84 LYS A N 1
ATOM 672 C CA . LYS A 1 84 ? -1.172 -7.178 6.477 1.00 88.81 84 LYS A CA 1
ATOM 673 C C . LYS A 1 84 ? -1.040 -6.455 7.818 1.00 88.81 84 LYS A C 1
ATOM 675 O O . LYS A 1 84 ? -1.674 -6.852 8.798 1.00 88.81 84 LYS A O 1
ATOM 680 N N . LYS A 1 85 ? -0.255 -5.377 7.865 1.00 89.19 85 LYS A N 1
ATOM 681 C CA . LYS A 1 85 ? -0.084 -4.551 9.066 1.00 89.19 85 LYS A CA 1
ATOM 682 C C . LYS A 1 85 ? -1.388 -3.860 9.469 1.00 89.19 85 LYS A C 1
ATOM 684 O O . LYS A 1 85 ? -1.732 -3.865 10.651 1.00 89.19 85 LYS A O 1
ATOM 689 N N . LEU A 1 86 ? -2.119 -3.287 8.513 1.00 89.00 86 LEU A N 1
ATOM 690 C CA . LEU A 1 86 ? -3.401 -2.624 8.765 1.00 89.00 86 LEU A CA 1
ATOM 691 C C . LEU A 1 86 ? -4.461 -3.614 9.261 1.00 89.00 86 LEU A C 1
ATOM 693 O O . LEU A 1 86 ? -5.157 -3.306 10.227 1.00 89.00 86 LEU A O 1
ATOM 697 N N . VAL A 1 87 ? -4.528 -4.816 8.684 1.00 88.56 87 VAL A N 1
ATOM 698 C CA . VAL A 1 87 ? -5.430 -5.894 9.127 1.00 88.56 87 VAL A CA 1
ATOM 699 C C . VAL A 1 87 ? -5.104 -6.334 10.557 1.00 88.56 87 VAL A C 1
ATOM 701 O O . VAL A 1 87 ? -6.007 -6.443 11.387 1.00 88.56 87 VAL A O 1
ATOM 704 N N . ALA A 1 88 ? -3.822 -6.516 10.889 1.00 87.44 88 ALA A N 1
ATOM 705 C CA . ALA A 1 88 ? -3.410 -6.840 12.254 1.00 87.44 88 ALA A CA 1
ATOM 706 C C . ALA A 1 88 ? -3.815 -5.732 13.247 1.00 87.44 88 ALA A C 1
ATOM 708 O O . ALA A 1 88 ? -4.422 -6.014 14.280 1.00 87.44 88 ALA A O 1
ATOM 709 N N . GLN A 1 89 ? -3.557 -4.463 12.913 1.00 87.81 89 GLN A N 1
ATOM 710 C CA . GLN A 1 89 ? -3.948 -3.322 13.751 1.00 87.81 89 GLN A CA 1
ATOM 711 C C . GLN A 1 89 ? -5.468 -3.211 13.920 1.00 87.81 89 GLN A C 1
ATOM 713 O O . GLN A 1 89 ? -5.939 -2.975 15.034 1.00 87.81 89 GLN A O 1
ATOM 718 N N . ARG A 1 90 ? -6.230 -3.428 12.843 1.00 86.81 90 ARG A N 1
ATOM 719 C CA . ARG A 1 90 ? -7.696 -3.483 12.867 1.00 86.81 90 ARG A CA 1
ATOM 720 C C . ARG A 1 90 ? -8.192 -4.567 13.821 1.00 86.81 90 ARG A C 1
ATOM 722 O O . ARG A 1 90 ? -9.059 -4.287 14.642 1.00 86.81 90 ARG A O 1
ATOM 729 N N . SER A 1 91 ? -7.624 -5.773 13.753 1.00 86.12 91 SER A N 1
ATOM 730 C CA . SER A 1 91 ? -8.029 -6.885 14.623 1.00 86.12 91 SER A CA 1
ATOM 731 C C . SER A 1 91 ? -7.821 -6.572 16.110 1.00 86.12 91 SER A C 1
ATOM 733 O O . SER A 1 91 ? -8.713 -6.815 16.918 1.00 86.12 91 SER A O 1
ATOM 735 N N . LEU A 1 92 ? -6.696 -5.941 16.465 1.00 87.19 92 LEU A N 1
ATOM 736 C CA . LEU A 1 92 ? -6.392 -5.546 17.842 1.00 87.19 92 LEU A CA 1
ATOM 737 C C . LEU A 1 92 ? -7.322 -4.436 18.341 1.00 87.19 92 LEU A C 1
ATOM 739 O O . LEU A 1 92 ? -7.810 -4.498 19.468 1.00 87.19 92 LEU A O 1
ATOM 743 N N . ALA A 1 93 ? -7.580 -3.422 17.511 1.00 82.88 93 ALA A N 1
ATOM 744 C CA . ALA A 1 93 ? -8.502 -2.342 17.853 1.00 82.88 93 ALA A CA 1
ATOM 745 C C . ALA A 1 93 ? -9.934 -2.870 18.044 1.00 82.88 93 ALA A C 1
ATOM 747 O O . ALA A 1 93 ? -10.597 -2.509 19.014 1.00 82.88 93 ALA A O 1
ATOM 748 N N . HIS A 1 94 ? -10.369 -3.799 17.189 1.00 83.44 94 HIS A N 1
ATOM 749 C CA . HIS A 1 94 ? -11.670 -4.445 17.317 1.00 83.44 94 HIS A CA 1
ATOM 750 C C . HIS A 1 94 ? -11.775 -5.314 18.580 1.00 83.44 94 HIS A C 1
ATOM 752 O O . HIS A 1 94 ? -12.743 -5.185 19.322 1.00 83.44 94 HIS A O 1
ATOM 758 N N . GLN A 1 95 ? -10.766 -6.135 18.892 1.00 86.12 95 GLN A N 1
ATOM 759 C CA . GLN A 1 95 ? -10.744 -6.923 20.134 1.00 86.12 95 GLN A CA 1
ATOM 760 C C . GLN A 1 95 ? -10.839 -6.041 21.385 1.00 86.12 95 GLN A C 1
ATOM 762 O O . GLN A 1 95 ? -11.554 -6.378 22.333 1.00 86.12 95 GLN A O 1
ATOM 767 N N . ARG A 1 96 ? -10.161 -4.885 21.381 1.00 83.06 96 ARG A N 1
ATOM 768 C CA . ARG A 1 96 ? -10.268 -3.897 22.463 1.00 83.06 96 ARG A CA 1
ATOM 769 C C . ARG A 1 96 ? -11.671 -3.310 22.542 1.00 83.06 96 ARG A C 1
ATOM 771 O O . ARG A 1 96 ? -12.226 -3.244 23.633 1.00 83.06 96 ARG A O 1
ATOM 778 N N . TRP A 1 97 ? -12.252 -2.941 21.404 1.00 82.19 97 TRP A N 1
ATOM 779 C CA . TRP A 1 97 ? -13.616 -2.423 21.337 1.00 82.19 97 TRP A CA 1
ATOM 780 C C . TRP A 1 97 ? -14.642 -3.431 21.873 1.00 82.19 97 TRP A C 1
ATOM 782 O O . TRP A 1 97 ? -15.433 -3.070 22.737 1.00 82.19 97 TRP A O 1
ATOM 792 N N . VAL A 1 98 ? -14.582 -4.702 21.452 1.00 85.00 98 VAL A N 1
ATOM 793 C CA . VAL A 1 98 ? -15.487 -5.764 21.937 1.00 85.00 98 VAL A CA 1
ATOM 794 C C . VAL A 1 98 ? -15.343 -5.963 23.445 1.00 85.00 98 VAL A C 1
ATOM 796 O O . VAL A 1 98 ? -16.345 -6.030 24.154 1.00 85.00 98 VAL A O 1
ATOM 799 N N . THR A 1 99 ? -14.107 -6.005 23.950 1.00 85.12 99 THR A N 1
ATOM 800 C CA . THR A 1 99 ? -13.844 -6.156 25.390 1.00 85.12 99 THR A CA 1
ATOM 801 C C . THR A 1 99 ? -14.423 -4.988 26.192 1.00 85.12 99 THR A C 1
ATOM 803 O O . THR A 1 99 ? -15.130 -5.211 27.172 1.00 85.12 99 THR A O 1
ATOM 806 N N . ILE A 1 100 ? -14.168 -3.743 25.770 1.00 81.44 100 ILE A N 1
ATOM 807 C CA . ILE A 1 100 ? -14.656 -2.546 26.475 1.00 81.44 100 ILE A CA 1
ATOM 808 C C . ILE A 1 100 ? -16.182 -2.450 26.383 1.00 81.44 100 ILE A C 1
ATOM 810 O O . ILE A 1 100 ? -16.828 -2.214 27.400 1.00 81.44 100 ILE A O 1
ATOM 814 N N . LYS A 1 101 ? -16.772 -2.707 25.207 1.00 81.88 101 LYS A N 1
ATOM 815 C CA . LYS A 1 101 ? -18.230 -2.759 25.019 1.00 81.88 101 LYS A CA 1
ATOM 816 C C . LYS A 1 101 ? -18.865 -3.796 25.948 1.00 81.88 101 LYS A C 1
ATOM 818 O O . LYS A 1 101 ? -19.848 -3.490 26.612 1.00 81.88 101 LYS A O 1
ATOM 823 N N . GLY A 1 102 ? -18.295 -4.999 26.034 1.00 84.31 102 GLY A N 1
ATOM 824 C CA . GLY A 1 102 ? -18.788 -6.056 26.920 1.00 84.31 102 GLY A CA 1
ATOM 825 C C . GLY A 1 102 ? -18.728 -5.668 28.400 1.00 84.31 102 GLY A C 1
ATOM 826 O O . GLY A 1 102 ? -19.709 -5.847 29.121 1.00 84.31 102 GLY A O 1
ATOM 827 N N . LEU A 1 103 ? -17.612 -5.078 28.843 1.00 80.38 103 LEU A N 1
ATOM 828 C CA . LEU A 1 103 ? -17.470 -4.565 30.210 1.00 80.38 103 LEU A CA 1
ATOM 829 C C . LEU A 1 103 ? -18.472 -3.443 30.508 1.00 80.38 103 LEU A C 1
ATOM 831 O O . LEU A 1 103 ? -19.072 -3.433 31.578 1.00 80.38 103 LEU A O 1
ATOM 835 N N . MET A 1 104 ? -18.687 -2.538 29.554 1.00 79.31 104 MET A N 1
ATOM 836 C CA . MET A 1 104 ? -19.630 -1.428 29.677 1.00 79.31 104 MET A CA 1
ATOM 837 C C . MET A 1 104 ? -21.078 -1.921 29.770 1.00 79.31 104 MET A C 1
ATOM 839 O O . MET A 1 104 ? -21.804 -1.484 30.656 1.00 79.31 104 MET A O 1
ATOM 843 N N . ILE A 1 105 ? -21.487 -2.862 28.911 1.00 81.50 105 ILE A N 1
ATOM 844 C CA . ILE A 1 105 ? -22.826 -3.471 28.963 1.00 81.50 105 ILE A CA 1
ATOM 845 C C . ILE A 1 105 ? -23.037 -4.168 30.304 1.00 81.50 105 ILE A C 1
ATOM 847 O O . ILE A 1 105 ? -24.074 -3.977 30.933 1.00 81.50 105 ILE A O 1
ATOM 851 N N . LYS A 1 106 ? -22.046 -4.936 30.769 1.00 79.56 106 LYS A N 1
ATOM 852 C CA . LYS A 1 106 ? -22.124 -5.609 32.067 1.00 79.56 106 LYS A CA 1
ATOM 853 C C . LYS A 1 106 ? -22.260 -4.602 33.214 1.00 79.56 106 LYS A C 1
ATOM 855 O O . LYS A 1 106 ? -23.116 -4.771 34.075 1.00 79.56 106 LYS A O 1
ATOM 860 N N . TYR A 1 107 ? -21.473 -3.527 33.191 1.00 75.06 107 TYR A N 1
ATOM 861 C CA . TYR A 1 107 ? -21.528 -2.476 34.206 1.00 75.06 107 TYR A CA 1
ATOM 862 C C . TYR A 1 107 ? -22.872 -1.723 34.213 1.00 75.06 107 TYR A C 1
ATOM 864 O O . TYR A 1 107 ? -23.428 -1.450 35.279 1.00 75.06 107 TYR A O 1
ATOM 872 N N . LEU A 1 108 ? -23.418 -1.421 33.031 1.00 74.50 108 LEU A N 1
ATOM 873 C CA . LEU A 1 108 ? -24.741 -0.811 32.862 1.00 74.50 108 LEU A CA 1
ATOM 874 C C . LEU A 1 108 ? -25.885 -1.738 33.290 1.00 74.50 108 LEU A C 1
ATOM 876 O O . LEU A 1 108 ? -26.897 -1.255 33.782 1.00 74.50 108 LEU A O 1
ATOM 880 N N . ALA A 1 109 ? -25.751 -3.048 33.086 1.00 76.12 109 ALA A N 1
ATOM 881 C CA . ALA A 1 109 ? -26.807 -4.007 33.397 1.00 76.12 109 ALA A CA 1
ATOM 882 C C . ALA A 1 109 ? -26.826 -4.426 34.875 1.00 76.12 109 ALA A C 1
ATOM 884 O O . ALA A 1 109 ? -27.903 -4.625 35.431 1.00 76.12 109 ALA A O 1
ATOM 885 N N . GLU A 1 110 ? -25.659 -4.585 35.503 1.00 76.75 110 GLU A N 1
ATOM 886 C CA . GLU A 1 110 ? -25.545 -5.133 36.863 1.00 76.75 110 GLU A CA 1
ATOM 887 C C . GLU A 1 110 ? -25.384 -4.025 37.909 1.00 76.75 110 GLU A C 1
ATOM 889 O O . GLU A 1 110 ? -26.176 -3.924 38.840 1.00 76.75 110 GLU A O 1
ATOM 894 N N . THR A 1 111 ? -24.383 -3.161 37.747 1.00 71.69 111 THR A N 1
ATOM 895 C CA . THR A 1 111 ? -24.015 -2.169 38.768 1.00 71.69 111 THR A CA 1
ATOM 896 C C . THR A 1 111 ? -24.878 -0.914 38.717 1.00 71.69 111 THR A C 1
ATOM 898 O O . THR A 1 111 ? -25.345 -0.459 39.758 1.00 71.69 111 THR A O 1
ATOM 901 N N . TYR A 1 112 ? -25.130 -0.346 37.533 1.00 69.81 112 TYR A N 1
ATOM 902 C CA . TYR A 1 112 ? -25.870 0.919 37.423 1.00 69.81 112 TYR A CA 1
ATOM 903 C C . TYR A 1 112 ? -27.274 0.880 38.066 1.00 69.81 112 TYR A C 1
ATOM 905 O O . TYR A 1 112 ? -27.588 1.800 38.821 1.00 69.81 112 TYR A O 1
ATOM 913 N N . PRO A 1 113 ? -28.095 -0.179 37.893 1.00 72.81 113 PRO A N 1
ATOM 914 C CA . PRO A 1 113 ? -29.416 -0.247 38.517 1.00 72.81 113 PRO A CA 1
ATOM 915 C C . PRO A 1 113 ? -29.354 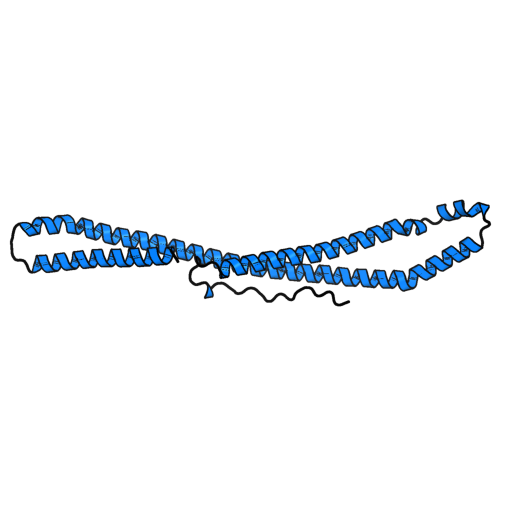-0.382 40.042 1.00 72.81 113 PRO A C 1
ATOM 917 O O . PRO A 1 113 ? -30.261 0.072 40.740 1.00 72.81 113 PRO A O 1
ATOM 920 N N . GLU A 1 114 ? -28.309 -1.017 40.583 1.00 75.00 114 GLU A N 1
ATOM 921 C CA . GLU A 1 114 ? -28.093 -1.095 42.032 1.00 75.00 114 GLU A CA 1
ATOM 922 C C . GLU A 1 114 ? -27.704 0.268 42.610 1.00 75.00 114 GLU A C 1
ATOM 924 O O . GLU A 1 114 ? -28.260 0.681 43.631 1.00 75.00 114 GLU A O 1
ATOM 929 N N . TYR A 1 115 ? -26.823 1.000 41.922 1.00 70.25 115 TYR A N 1
ATOM 930 C CA . TYR A 1 115 ? -26.471 2.376 42.277 1.00 70.25 115 TYR A CA 1
ATOM 931 C C . TYR A 1 115 ? -27.685 3.311 42.203 1.00 70.25 115 TYR A C 1
ATOM 933 O O . TYR A 1 115 ? -27.948 4.051 43.151 1.00 70.25 115 TYR A O 1
ATOM 941 N N . GLU A 1 116 ? -28.475 3.238 41.130 1.00 67.12 116 GLU A N 1
ATOM 942 C CA . GLU A 1 116 ? -29.685 4.047 40.959 1.00 67.12 116 GLU A CA 1
ATOM 943 C C . GLU A 1 116 ? -30.708 3.771 42.072 1.00 67.12 116 GLU A C 1
ATOM 945 O O . GLU A 1 116 ? -31.215 4.704 42.698 1.00 67.12 116 GLU A O 1
ATOM 950 N N . LYS A 1 117 ? -30.948 2.495 42.410 1.00 72.56 117 LYS A N 1
ATOM 951 C CA . LYS A 1 117 ? -31.811 2.119 43.542 1.00 72.56 117 LYS A CA 1
ATOM 952 C C . LYS A 1 117 ? -31.291 2.653 44.875 1.00 72.56 117 LYS A C 1
ATOM 954 O O . LYS A 1 117 ? -32.091 3.130 45.677 1.00 72.56 117 LYS A O 1
ATOM 959 N N . ALA A 1 118 ? -29.983 2.587 45.123 1.00 72.06 118 ALA A N 1
ATOM 960 C CA . ALA A 1 118 ? -29.382 3.086 46.359 1.00 72.06 118 ALA A CA 1
ATOM 961 C C . ALA A 1 118 ? -29.500 4.614 46.490 1.00 72.06 118 ALA A C 1
ATOM 963 O O . ALA A 1 118 ? -29.771 5.123 47.580 1.00 72.06 118 ALA A O 1
ATOM 964 N N . ILE A 1 119 ? -29.337 5.342 45.384 1.00 66.25 119 ILE A N 1
ATOM 965 C CA . ILE A 1 119 ? -29.507 6.799 45.330 1.00 66.25 119 ILE A CA 1
ATOM 966 C C . ILE A 1 119 ? -30.977 7.168 45.558 1.00 66.25 119 ILE A C 1
ATOM 968 O O . ILE A 1 119 ? -31.265 7.997 46.420 1.00 66.25 119 ILE A O 1
ATOM 972 N N . LEU A 1 120 ? -31.910 6.514 44.856 1.00 69.00 120 LEU A N 1
ATOM 973 C CA . LEU A 1 120 ? -33.351 6.753 45.000 1.00 69.00 120 LEU A CA 1
ATOM 974 C C . LEU A 1 120 ? -33.861 6.426 46.411 1.00 69.00 120 LEU A C 1
ATOM 976 O O . LEU A 1 120 ? -34.662 7.184 46.954 1.00 69.00 120 LEU A O 1
ATOM 980 N N . ALA A 1 121 ? -33.371 5.347 47.028 1.00 71.50 121 ALA A N 1
ATOM 981 C CA . ALA A 1 121 ? -33.718 4.989 48.403 1.00 71.50 121 ALA A CA 1
ATOM 982 C C . ALA A 1 121 ? -33.277 6.069 49.404 1.00 71.50 121 ALA A C 1
ATOM 984 O O . ALA A 1 121 ? -34.060 6.474 50.258 1.00 71.50 121 ALA A O 1
ATOM 985 N N . LYS A 1 122 ? -32.057 6.599 49.261 1.00 66.44 122 LYS A N 1
ATOM 986 C CA . LYS A 1 122 ? -31.556 7.676 50.129 1.00 66.44 122 LYS A CA 1
ATOM 987 C C . LYS A 1 122 ? -32.234 9.021 49.870 1.00 66.44 122 LYS A C 1
ATOM 989 O O . LYS A 1 122 ? -32.413 9.796 50.802 1.00 66.44 122 LYS A O 1
ATOM 994 N N . LEU A 1 123 ? -32.627 9.306 48.629 1.00 61.84 123 LEU A N 1
ATOM 995 C CA . LEU A 1 123 ? -33.420 10.492 48.287 1.00 61.84 123 LEU A CA 1
ATOM 996 C C . LEU A 1 123 ? -34.833 10.433 48.877 1.00 61.84 123 LEU A C 1
ATOM 998 O O . LEU A 1 123 ? -35.354 11.467 49.283 1.00 61.84 123 LEU A O 1
ATOM 1002 N N . ALA A 1 124 ? -35.429 9.242 48.970 1.00 64.31 124 ALA A N 1
ATOM 1003 C CA . ALA A 1 124 ? -36.735 9.044 49.597 1.00 64.31 124 ALA A CA 1
ATOM 1004 C C . ALA A 1 124 ? -36.723 9.282 51.122 1.00 64.31 124 ALA A C 1
ATOM 1006 O O . ALA A 1 124 ? -37.766 9.583 51.699 1.00 64.31 124 ALA A O 1
ATOM 1007 N N . GLU A 1 125 ? -35.559 9.180 51.774 1.00 64.75 125 GLU A N 1
ATOM 1008 C CA . GLU A 1 125 ? -35.385 9.427 53.214 1.00 64.75 125 GLU A CA 1
ATOM 1009 C C . GLU A 1 125 ? -35.136 10.909 53.563 1.00 64.75 125 GLU A C 1
ATOM 1011 O O . GLU A 1 125 ? -35.158 11.277 54.739 1.00 64.75 125 GLU A O 1
ATOM 1016 N N . VAL A 1 126 ? -34.922 11.782 52.571 1.00 59.44 126 VAL A N 1
ATOM 1017 C CA . VAL A 1 126 ? -34.587 13.201 52.783 1.00 59.44 126 VAL A CA 1
ATOM 1018 C C . VAL A 1 126 ? -35.802 14.095 52.504 1.00 59.44 126 VAL A C 1
ATOM 1020 O O . VAL A 1 126 ? -36.454 13.982 51.471 1.00 59.44 126 VAL A O 1
ATOM 1023 N N . SER A 1 127 ? -36.119 15.014 53.426 1.00 55.44 127 SER A N 1
ATOM 1024 C CA . SER A 1 127 ? -37.194 16.002 53.248 1.00 55.44 127 SER A CA 1
ATOM 1025 C C . SER A 1 127 ? -36.900 16.969 52.089 1.00 55.44 127 SER A C 1
ATOM 1027 O O . SER A 1 127 ? -35.740 17.262 51.793 1.00 55.44 127 SER A O 1
ATOM 1029 N N . SER A 1 128 ? -37.953 17.501 51.449 1.00 58.81 128 SER A N 1
ATOM 1030 C CA . SER A 1 128 ? -37.887 18.351 50.240 1.00 58.81 128 SER A CA 1
ATOM 1031 C C . SER A 1 128 ? -36.892 19.514 50.312 1.00 58.81 128 SER A C 1
ATOM 1033 O O . SER A 1 128 ? -36.378 19.942 49.283 1.00 58.81 128 SER A O 1
ATOM 1035 N N . ASP A 1 129 ? -36.591 19.997 51.516 1.00 57.72 129 ASP A N 1
ATOM 1036 C CA . ASP A 1 129 ? -35.746 21.170 51.745 1.00 57.72 129 ASP A CA 1
ATOM 1037 C C . ASP A 1 129 ? -34.238 20.872 51.643 1.00 57.72 129 ASP A C 1
ATOM 1039 O O . ASP A 1 129 ? -33.445 21.786 51.425 1.00 57.72 129 ASP A O 1
ATOM 1043 N N . ASN A 1 130 ? -33.825 19.600 51.725 1.00 58.56 130 ASN A N 1
ATOM 1044 C CA . ASN A 1 130 ? -32.413 19.184 51.688 1.00 58.56 130 ASN A CA 1
ATOM 1045 C C . ASN A 1 130 ? -31.994 18.502 50.374 1.00 58.56 130 ASN A C 1
ATOM 1047 O O . ASN A 1 130 ? -30.838 18.105 50.215 1.00 58.56 130 ASN A O 1
ATOM 1051 N N . LEU A 1 131 ? -32.903 18.405 49.403 1.00 57.81 131 LEU A N 1
ATOM 1052 C CA . LEU A 1 131 ? -32.670 17.757 48.106 1.00 57.81 131 LEU A CA 1
ATOM 1053 C C . LEU A 1 131 ? -31.488 18.376 47.334 1.00 57.81 131 LEU A C 1
ATOM 1055 O O . LEU A 1 131 ? -30.679 17.659 46.748 1.00 57.81 131 LEU A O 1
ATOM 1059 N N . ASN A 1 132 ? -31.325 19.701 47.417 1.00 56.19 132 ASN A N 1
ATOM 1060 C CA . ASN A 1 132 ? -30.210 20.422 46.791 1.00 56.19 132 ASN A CA 1
ATOM 1061 C C . ASN A 1 132 ? -28.849 20.119 47.447 1.00 56.19 132 ASN A C 1
ATOM 1063 O O . ASN A 1 132 ? -27.830 20.100 46.756 1.00 56.19 132 ASN A O 1
ATOM 1067 N N . ALA A 1 133 ? -28.823 19.850 48.758 1.00 58.22 133 ALA A N 1
ATOM 1068 C CA . ALA A 1 133 ? -27.616 19.454 49.489 1.00 58.22 133 ALA A CA 1
ATOM 1069 C C . ALA A 1 133 ? -27.236 17.987 49.215 1.00 58.22 133 ALA A C 1
ATOM 1071 O O . ALA A 1 133 ? -26.062 17.624 49.227 1.00 58.22 133 ALA A O 1
ATOM 1072 N N . VAL A 1 134 ? -28.220 17.131 48.933 1.00 56.88 134 VAL A N 1
ATOM 1073 C CA . VAL A 1 134 ? -27.982 15.746 48.503 1.00 56.88 134 VAL A CA 1
ATOM 1074 C C . VAL A 1 134 ? -27.427 15.722 47.077 1.00 56.88 134 VAL A C 1
ATOM 1076 O O . VAL A 1 134 ? -26.402 15.090 46.847 1.00 56.88 134 VAL A O 1
ATOM 1079 N N . ALA A 1 135 ? -28.007 16.481 46.144 1.00 55.44 135 ALA A N 1
ATOM 1080 C CA . ALA A 1 135 ? -27.517 16.572 44.764 1.00 55.44 135 ALA A CA 1
ATOM 1081 C C . ALA A 1 135 ? -26.059 17.069 44.654 1.00 55.44 135 ALA A C 1
ATOM 1083 O O . ALA A 1 135 ? -25.337 16.659 43.751 1.00 55.44 135 ALA A O 1
ATOM 1084 N N . THR A 1 136 ? -25.599 17.907 45.590 1.00 56.12 136 THR A N 1
ATOM 1085 C CA . THR A 1 136 ? -24.204 18.386 45.653 1.00 56.12 136 THR A CA 1
ATOM 1086 C C . THR A 1 136 ? -23.240 17.405 46.328 1.00 56.12 136 THR A C 1
ATOM 1088 O O . THR A 1 136 ? -22.047 17.439 46.038 1.00 56.12 136 THR A O 1
ATOM 1091 N N . ASN A 1 137 ? -23.732 16.510 47.192 1.00 55.66 137 ASN A N 1
ATOM 1092 C CA . ASN A 1 137 ? -22.926 15.502 47.893 1.00 55.66 137 ASN A CA 1
ATOM 1093 C C . ASN A 1 137 ? -22.772 14.176 47.129 1.00 55.66 137 ASN A C 1
ATOM 1095 O O . ASN A 1 137 ? -21.976 13.336 47.544 1.00 55.66 137 ASN A O 1
ATOM 1099 N N . TYR A 1 138 ? -23.506 13.979 46.030 1.00 55.56 138 TYR A N 1
ATOM 1100 C CA . TYR A 1 138 ? -23.355 12.824 45.141 1.00 55.56 138 TYR A CA 1
ATOM 1101 C C . TYR A 1 138 ? -22.608 13.225 43.859 1.00 55.56 138 TYR A C 1
ATOM 1103 O O . TYR A 1 138 ? -23.240 13.445 42.827 1.00 55.56 138 TYR A O 1
ATOM 1111 N N . PRO A 1 139 ? -21.258 13.267 43.869 1.00 52.91 139 PRO A N 1
ATOM 1112 C CA . PRO A 1 139 ? -20.458 13.455 42.655 1.00 52.91 139 PRO A CA 1
ATOM 1113 C C . PRO A 1 139 ? -20.661 12.321 41.636 1.00 52.91 139 PRO A C 1
ATOM 1115 O O . PRO A 1 139 ? -20.255 12.445 40.490 1.00 52.91 139 PRO A O 1
ATOM 1118 N N . GLU A 1 140 ? -21.331 11.233 42.012 1.00 53.06 140 GLU A N 1
ATOM 1119 C CA . GLU A 1 140 ? -21.758 10.155 41.115 1.00 53.06 140 GLU A CA 1
ATOM 1120 C C . GLU A 1 140 ? -22.875 10.584 40.144 1.00 53.06 140 GLU A C 1
ATOM 1122 O O . GLU A 1 140 ? -23.034 9.967 39.097 1.00 53.06 140 GLU A O 1
ATOM 1127 N N . LEU A 1 141 ? -23.582 11.695 40.392 1.00 49.19 141 LEU A N 1
ATOM 1128 C CA . LEU A 1 141 ? -24.390 12.355 39.352 1.00 49.19 141 LEU A CA 1
ATOM 1129 C C . LEU A 1 141 ? -23.502 12.974 38.248 1.00 49.19 141 LEU A C 1
ATOM 1131 O O . LEU A 1 141 ? -23.942 13.084 37.105 1.00 49.19 141 LEU A O 1
ATOM 1135 N N . ASN A 1 142 ? -22.222 13.260 38.541 1.00 48.66 142 ASN A N 1
ATOM 1136 C CA . ASN A 1 142 ? -21.186 13.574 37.546 1.00 48.66 142 ASN A CA 1
ATOM 1137 C C . ASN A 1 142 ? -20.529 12.314 36.946 1.00 48.66 142 ASN A C 1
ATOM 1139 O O . ASN A 1 142 ? -19.594 12.451 36.158 1.00 48.66 142 ASN A O 1
ATOM 1143 N N . ALA A 1 143 ? -21.027 11.092 37.212 1.00 54.16 143 ALA A N 1
ATOM 1144 C CA . ALA A 1 143 ? -20.653 9.892 36.441 1.00 54.16 143 ALA A CA 1
ATOM 1145 C C . ALA A 1 143 ? -20.922 10.058 34.934 1.00 54.16 143 ALA A C 1
ATOM 1147 O O . ALA A 1 143 ? -20.387 9.309 34.121 1.00 54.16 143 ALA A O 1
ATOM 1148 N N . SER A 1 144 ? -21.690 11.089 34.558 1.00 59.34 144 SER A N 1
ATOM 1149 C CA . SER A 1 144 ? -21.734 11.631 33.205 1.00 59.34 144 SER A CA 1
ATOM 1150 C C . SER A 1 144 ? -20.339 11.839 32.609 1.00 59.34 144 SER A C 1
ATOM 1152 O O . SER A 1 144 ? -20.142 11.414 31.485 1.00 59.34 144 SER A O 1
ATOM 1154 N N . GLU A 1 145 ? -19.369 12.438 33.311 1.00 62.25 145 GLU A N 1
ATOM 1155 C CA . GLU A 1 145 ? -18.056 12.771 32.725 1.00 62.25 145 GLU A CA 1
ATOM 1156 C C . GLU A 1 145 ? -17.193 11.533 32.444 1.00 62.25 145 GLU A C 1
ATOM 1158 O O . GLU A 1 145 ? -16.546 11.430 31.400 1.00 62.25 145 GLU A O 1
ATOM 1163 N N . THR A 1 146 ? -17.195 10.559 33.356 1.00 65.81 146 THR A N 1
ATOM 1164 C CA . THR A 1 146 ? -16.465 9.296 33.170 1.00 65.81 146 THR A CA 1
ATOM 1165 C C . THR A 1 146 ? -17.139 8.415 32.124 1.00 65.81 146 THR A C 1
ATOM 1167 O O . THR A 1 146 ? -16.451 7.772 31.330 1.00 65.81 146 THR A O 1
ATOM 1170 N N . PHE A 1 147 ? -18.472 8.424 32.069 1.00 67.06 147 PHE A N 1
ATOM 1171 C CA . PHE A 1 147 ? -19.241 7.736 31.039 1.00 67.06 147 PHE A CA 1
ATOM 1172 C C . PHE A 1 147 ? -19.056 8.379 29.661 1.00 67.06 147 PHE A C 1
ATOM 1174 O O . PHE A 1 147 ? -18.828 7.662 28.689 1.00 67.06 147 PHE A O 1
ATOM 1181 N N . THR A 1 148 ? -19.074 9.713 29.562 1.00 71.56 148 THR A N 1
ATOM 1182 C CA . THR A 1 148 ? -18.778 10.420 28.308 1.00 71.56 148 THR A CA 1
ATOM 1183 C C . THR A 1 148 ? -17.349 10.153 27.863 1.00 71.56 148 THR A C 1
ATOM 1185 O O . THR A 1 148 ? -17.152 9.797 26.710 1.00 71.56 148 THR A O 1
ATOM 1188 N N . ALA A 1 149 ? -16.367 10.182 28.771 1.00 73.19 149 ALA A N 1
ATOM 1189 C CA . ALA A 1 149 ? -14.982 9.850 28.436 1.00 73.19 149 ALA A CA 1
ATOM 1190 C C . ALA A 1 149 ? -14.825 8.397 27.944 1.00 73.19 149 ALA A C 1
ATOM 1192 O O . ALA A 1 149 ? -14.037 8.126 27.036 1.00 73.19 149 ALA A O 1
ATOM 1193 N N . LEU A 1 150 ? -15.584 7.453 28.513 1.00 74.12 150 LEU A N 1
ATOM 1194 C CA . LEU A 1 150 ? -15.597 6.059 28.069 1.00 74.12 150 LEU A CA 1
ATOM 1195 C C . LEU A 1 150 ? -16.244 5.911 26.682 1.00 74.12 150 LEU A C 1
ATOM 1197 O O . LEU A 1 150 ? -15.699 5.206 25.832 1.00 74.12 150 LEU A O 1
ATOM 1201 N N . CYS A 1 151 ? -17.369 6.589 26.443 1.00 77.56 151 CYS A N 1
ATOM 1202 C CA . CYS A 1 151 ? -18.035 6.647 25.142 1.00 77.56 151 CYS A CA 1
ATOM 1203 C C . CYS A 1 151 ? -17.135 7.283 24.077 1.00 77.56 151 CYS A C 1
ATOM 1205 O O . CYS A 1 151 ? -16.988 6.709 23.000 1.00 77.56 151 CYS A O 1
ATOM 1207 N N . ASP A 1 152 ? -16.461 8.388 24.393 1.00 79.75 152 ASP A N 1
ATOM 1208 C CA . ASP A 1 152 ? -15.497 9.050 23.510 1.00 79.75 152 ASP A CA 1
ATOM 1209 C C . ASP A 1 152 ? -14.316 8.126 23.194 1.00 79.75 152 ASP A C 1
ATOM 1211 O O . ASP A 1 152 ? -13.883 8.010 22.045 1.00 79.75 152 ASP A O 1
ATOM 1215 N N . HIS A 1 153 ? -13.820 7.387 24.191 1.00 79.62 153 HIS A N 1
ATOM 1216 C CA . HIS A 1 153 ? -12.770 6.397 23.977 1.00 79.62 153 HIS A CA 1
ATOM 1217 C C . HIS A 1 153 ? -13.256 5.240 23.085 1.00 79.62 153 HIS A C 1
ATOM 1219 O O . HIS A 1 153 ? -12.527 4.798 22.192 1.00 79.62 153 HIS A O 1
ATOM 1225 N N . LEU A 1 154 ? -14.489 4.761 23.276 1.00 81.00 154 LEU A N 1
ATOM 1226 C CA . LEU A 1 154 ? -15.098 3.719 22.447 1.00 81.00 154 LEU A CA 1
ATOM 1227 C C . LEU A 1 154 ? -15.292 4.192 20.996 1.00 81.00 154 LEU A C 1
ATOM 1229 O O . LEU A 1 154 ? -14.957 3.457 20.064 1.00 81.00 154 LEU A O 1
ATOM 1233 N N . GLN A 1 155 ? -15.765 5.428 20.820 1.00 82.06 155 GLN A N 1
ATOM 1234 C CA . GLN A 1 155 ? -15.912 6.100 19.532 1.00 82.06 155 GLN A CA 1
ATOM 1235 C C . GLN A 1 155 ? -14.550 6.238 18.844 1.00 82.06 155 GLN A C 1
ATOM 1237 O O . GLN A 1 155 ? -14.409 5.853 17.689 1.00 82.06 155 GLN A O 1
ATOM 1242 N N . SER A 1 156 ? -13.507 6.658 19.567 1.00 84.19 156 SER A N 1
ATOM 1243 C CA . SER A 1 156 ? -12.153 6.787 19.012 1.00 84.19 156 SER A CA 1
ATOM 1244 C C . SER A 1 156 ? -11.576 5.452 18.519 1.00 84.19 156 SER A C 1
ATOM 1246 O O . SER A 1 156 ? -10.889 5.395 17.493 1.00 84.19 156 SER A O 1
ATOM 1248 N N . LEU A 1 157 ? -11.874 4.348 19.216 1.00 80.31 157 LEU A N 1
ATOM 1249 C CA . LEU A 1 157 ? -11.477 3.002 18.801 1.00 80.31 157 LEU A CA 1
ATOM 1250 C C . LEU A 1 157 ? -12.245 2.560 17.556 1.00 80.31 157 LEU A C 1
ATOM 1252 O O . LEU A 1 157 ? -11.648 1.965 16.656 1.00 80.31 157 LEU A O 1
ATOM 1256 N N . TYR A 1 158 ? -13.537 2.875 17.490 1.00 80.31 158 TYR A N 1
ATOM 1257 C CA . TYR A 1 158 ? -14.368 2.608 16.323 1.00 80.31 158 TYR A CA 1
ATOM 1258 C C . TYR A 1 158 ? -13.895 3.405 15.100 1.00 80.31 158 TYR A C 1
ATOM 1260 O O . TYR A 1 158 ? -13.632 2.821 14.049 1.00 80.31 158 TYR A O 1
ATOM 1268 N N . ASP A 1 159 ? -13.663 4.707 15.257 1.00 84.88 159 ASP A N 1
ATOM 1269 C CA . ASP A 1 159 ? -13.124 5.575 14.210 1.00 84.88 159 ASP A CA 1
ATOM 1270 C C . ASP A 1 159 ? -11.734 5.104 13.771 1.00 84.88 159 ASP A C 1
ATOM 1272 O O . ASP A 1 159 ? -11.397 5.142 12.587 1.00 84.88 159 ASP A O 1
ATOM 1276 N N . THR A 1 160 ? -10.918 4.596 14.700 1.00 83.69 160 THR A N 1
ATOM 1277 C CA . THR A 1 160 ? -9.631 3.978 14.363 1.00 83.69 160 THR A CA 1
ATOM 1278 C C . THR A 1 160 ? -9.829 2.749 13.481 1.00 83.69 160 THR A C 1
ATOM 1280 O O . THR A 1 160 ? -9.141 2.632 12.470 1.00 83.69 160 THR A O 1
ATOM 1283 N N . VAL A 1 161 ? -10.755 1.846 13.814 1.00 84.81 161 VAL A N 1
ATOM 1284 C CA . VAL A 1 161 ? -11.080 0.677 12.977 1.00 84.81 161 VAL A CA 1
ATOM 1285 C C . VAL A 1 161 ? -11.554 1.121 11.590 1.00 84.81 161 VAL A C 1
ATOM 1287 O O . VAL A 1 161 ? -10.998 0.668 10.588 1.00 84.81 161 VAL A O 1
ATOM 1290 N N . TYR A 1 162 ? -12.491 2.067 11.531 1.00 84.19 162 TYR A N 1
ATOM 1291 C CA . TYR A 1 162 ? -13.042 2.590 10.281 1.00 84.19 162 TYR A CA 1
ATOM 1292 C C . TYR A 1 162 ? -11.968 3.234 9.395 1.00 84.19 162 TYR A C 1
ATOM 1294 O O . TYR A 1 162 ? -11.826 2.889 8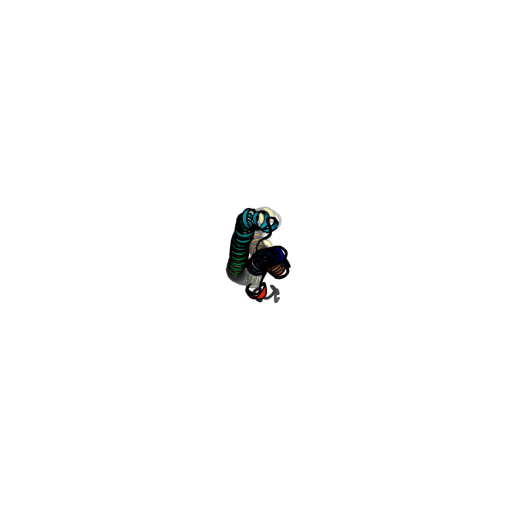.223 1.00 84.19 162 TYR A O 1
ATOM 1302 N N . ASN A 1 163 ? -11.131 4.107 9.960 1.00 88.50 163 ASN A N 1
ATOM 1303 C CA . ASN A 1 163 ? -10.038 4.752 9.232 1.00 88.50 163 ASN A CA 1
ATOM 1304 C C . ASN A 1 163 ? -9.022 3.740 8.683 1.00 88.50 163 ASN A C 1
ATOM 1306 O O . ASN A 1 163 ? -8.413 3.969 7.636 1.00 88.50 163 ASN A O 1
ATOM 1310 N N . LYS A 1 164 ? -8.809 2.616 9.378 1.00 86.56 164 LYS A N 1
ATOM 1311 C CA . LYS A 1 164 ? -7.945 1.536 8.881 1.00 86.56 164 LYS A CA 1
ATOM 1312 C C . LYS A 1 164 ? -8.600 0.800 7.719 1.00 86.56 164 LYS A C 1
ATOM 1314 O O . LYS A 1 164 ? -7.898 0.498 6.760 1.00 86.56 164 LYS A O 1
ATOM 1319 N N . ASP A 1 165 ? -9.909 0.573 7.762 1.00 85.81 165 ASP A N 1
ATOM 1320 C CA . ASP A 1 165 ? -10.648 -0.025 6.646 1.00 85.81 165 ASP A CA 1
ATOM 1321 C C . ASP A 1 165 ? -10.662 0.864 5.403 1.00 85.81 165 ASP A C 1
ATOM 1323 O O . ASP A 1 165 ? -10.425 0.362 4.303 1.00 85.81 165 ASP A O 1
ATOM 1327 N N . VAL A 1 166 ? -10.840 2.179 5.566 1.00 88.69 166 VAL A N 1
ATOM 1328 C CA . VAL A 1 166 ? -10.714 3.142 4.460 1.00 88.69 166 VAL A CA 1
ATOM 1329 C C . VAL A 1 166 ? -9.332 3.027 3.815 1.00 88.69 166 VAL A C 1
ATOM 1331 O O . VAL A 1 166 ? -9.238 2.812 2.608 1.00 88.69 166 VAL A O 1
ATOM 1334 N N . LYS A 1 167 ? -8.260 3.053 4.619 1.00 89.19 167 LYS A N 1
ATOM 1335 C CA . LYS A 1 167 ? -6.887 2.900 4.110 1.00 89.19 167 LYS A CA 1
ATOM 1336 C C . LYS A 1 167 ? -6.662 1.565 3.406 1.00 89.19 167 LYS A C 1
ATOM 1338 O O . LYS A 1 167 ? -6.050 1.539 2.347 1.00 89.19 167 LYS A O 1
ATOM 1343 N N . ILE A 1 168 ? -7.182 0.462 3.948 1.00 88.44 168 ILE A N 1
ATOM 1344 C CA . ILE A 1 168 ? -7.099 -0.851 3.292 1.00 88.44 168 ILE A CA 1
ATOM 1345 C C . ILE A 1 168 ? -7.764 -0.799 1.909 1.00 88.44 168 ILE A C 1
ATOM 1347 O O . ILE A 1 168 ? -7.181 -1.285 0.940 1.00 88.44 168 ILE A O 1
ATOM 1351 N N . GLN A 1 169 ? -8.956 -0.206 1.793 1.00 88.00 169 GLN A N 1
ATOM 1352 C CA . GLN A 1 169 ? -9.656 -0.091 0.509 1.00 88.00 169 GLN A CA 1
ATOM 1353 C C . GLN A 1 169 ? -8.915 0.810 -0.483 1.00 88.00 169 GLN A C 1
ATOM 1355 O O . GLN A 1 169 ? -8.819 0.459 -1.661 1.00 88.00 169 GLN A O 1
ATOM 1360 N N . GLU A 1 170 ? -8.342 1.922 -0.022 1.00 89.81 170 GLU A N 1
ATOM 1361 C CA . GLU A 1 170 ? -7.503 2.799 -0.844 1.00 89.81 170 GLU A CA 1
ATOM 1362 C C . GLU A 1 170 ? -6.276 2.052 -1.384 1.00 89.81 170 GLU A C 1
ATOM 1364 O O . GLU A 1 170 ? -6.029 2.068 -2.595 1.00 89.81 170 GLU A O 1
ATOM 1369 N N . THR A 1 171 ? -5.544 1.331 -0.528 1.00 88.62 171 THR A N 1
ATOM 1370 C CA . THR A 1 171 ? -4.377 0.536 -0.942 1.00 88.62 171 THR A CA 1
ATOM 1371 C C . THR A 1 171 ? -4.778 -0.567 -1.927 1.00 88.62 171 THR A C 1
ATOM 1373 O O . THR A 1 171 ? -4.139 -0.731 -2.969 1.00 88.62 171 THR A O 1
ATOM 1376 N N . LEU A 1 172 ? -5.884 -1.279 -1.679 1.00 88.56 172 LEU A N 1
ATOM 1377 C CA . LEU A 1 172 ? -6.416 -2.280 -2.614 1.00 88.56 172 LEU A CA 1
ATOM 1378 C C . LEU A 1 172 ? -6.783 -1.655 -3.968 1.00 88.56 172 LEU A C 1
ATOM 1380 O O . LEU A 1 172 ? -6.451 -2.205 -5.022 1.00 88.56 172 LEU A O 1
ATOM 1384 N N . GLN A 1 173 ? -7.424 -0.485 -3.973 1.00 88.31 173 GLN A N 1
ATOM 1385 C CA . GLN A 1 173 ? -7.747 0.233 -5.205 1.00 88.31 173 GLN A CA 1
ATOM 1386 C C . GLN A 1 173 ? -6.481 0.617 -5.978 1.00 88.31 173 GLN A C 1
ATOM 1388 O O . GLN A 1 173 ? -6.435 0.419 -7.196 1.00 88.31 173 GLN A O 1
ATOM 1393 N N . GLN A 1 174 ? -5.442 1.107 -5.301 1.00 87.06 174 GLN A N 1
ATOM 1394 C CA . GLN A 1 174 ? -4.158 1.422 -5.933 1.00 87.06 174 GLN A CA 1
ATOM 1395 C C . GLN A 1 174 ? -3.512 0.174 -6.552 1.00 87.06 174 GLN A C 1
ATOM 1397 O O . GLN A 1 174 ? -3.123 0.205 -7.725 1.00 87.06 174 GLN A O 1
ATOM 1402 N N . MET A 1 175 ? -3.493 -0.954 -5.834 1.00 86.25 175 MET A N 1
ATOM 1403 C CA . MET A 1 175 ? -3.002 -2.235 -6.360 1.00 86.25 175 MET A CA 1
ATOM 1404 C C . MET A 1 175 ? -3.794 -2.697 -7.594 1.00 86.25 175 MET A C 1
ATOM 1406 O O . MET A 1 175 ? -3.210 -3.168 -8.579 1.00 86.25 175 MET A O 1
ATOM 1410 N N . ARG A 1 176 ? -5.127 -2.538 -7.588 1.00 86.50 176 ARG A N 1
ATOM 1411 C CA . ARG A 1 176 ? -5.988 -2.837 -8.748 1.00 86.50 176 ARG A CA 1
ATOM 1412 C C . ARG A 1 176 ? -5.670 -1.930 -9.932 1.00 86.50 176 ARG A C 1
ATOM 1414 O O . ARG A 1 176 ? -5.610 -2.422 -11.061 1.00 86.50 176 ARG A O 1
ATOM 1421 N N . MET A 1 177 ? -5.454 -0.636 -9.698 1.00 84.38 177 MET A N 1
ATOM 1422 C CA . MET A 1 177 ? -5.110 0.323 -10.751 1.00 84.38 177 MET A CA 1
ATOM 1423 C C . MET A 1 177 ? -3.754 0.005 -11.382 1.00 84.38 177 MET A C 1
ATOM 1425 O O . MET A 1 177 ? -3.678 -0.074 -12.610 1.00 84.38 177 MET A O 1
ATOM 1429 N N . ARG A 1 178 ? -2.715 -0.283 -10.584 1.00 80.44 178 ARG A N 1
ATOM 1430 C CA . ARG A 1 178 ? -1.398 -0.711 -11.100 1.00 80.44 178 ARG A CA 1
ATOM 1431 C C . ARG A 1 178 ? -1.509 -1.977 -11.947 1.00 80.44 178 ARG A C 1
ATOM 1433 O O . ARG A 1 178 ? -0.967 -2.048 -13.047 1.00 80.44 178 ARG A O 1
ATOM 1440 N N . ARG A 1 179 ? -2.320 -2.945 -11.513 1.00 79.81 179 ARG A N 1
ATOM 1441 C CA . ARG A 1 179 ? -2.555 -4.185 -12.268 1.00 79.81 179 ARG A CA 1
ATOM 1442 C C . ARG A 1 179 ? -3.377 -3.977 -13.546 1.00 79.81 179 ARG A C 1
ATOM 1444 O O . ARG A 1 179 ? -3.181 -4.690 -14.532 1.00 79.81 179 ARG A O 1
ATOM 1451 N N . ARG A 1 180 ? -4.295 -3.006 -13.563 1.00 82.50 180 ARG A N 1
ATOM 1452 C CA . ARG A 1 180 ? -5.062 -2.624 -14.763 1.00 82.50 180 ARG A CA 1
ATOM 1453 C C . ARG A 1 180 ? -4.247 -1.761 -15.724 1.00 82.50 180 ARG A C 1
ATOM 1455 O O . ARG A 1 180 ? -4.488 -1.841 -16.928 1.00 82.50 180 ARG A O 1
ATOM 1462 N N . ASN A 1 181 ? -3.232 -1.042 -15.247 1.00 78.75 181 ASN A N 1
ATOM 1463 C CA . ASN A 1 181 ? -2.420 -0.119 -16.036 1.00 78.75 181 ASN A CA 1
ATOM 1464 C C . ASN A 1 181 ? -1.848 -0.786 -17.310 1.00 78.75 181 ASN A C 1
ATOM 1466 O O . ASN A 1 181 ? -1.009 -1.677 -17.192 1.00 78.75 181 ASN A O 1
ATOM 1470 N N . PRO A 1 182 ? -2.281 -0.413 -18.535 1.00 72.50 182 PRO A N 1
ATOM 1471 C CA . PRO A 1 182 ? -1.823 -1.008 -19.805 1.00 72.50 182 PRO A CA 1
ATOM 1472 C C . PRO A 1 182 ? -0.348 -0.740 -20.124 1.00 72.50 182 PRO A C 1
ATOM 1474 O O . PRO A 1 182 ? 0.227 -1.360 -21.026 1.00 72.50 182 PRO A O 1
ATOM 1477 N N . TRP A 1 183 ? 0.280 0.173 -19.391 1.00 72.31 183 TRP A N 1
ATOM 1478 C CA . TRP A 1 183 ? 1.651 0.580 -19.643 1.00 72.31 183 TRP A CA 1
ATOM 1479 C C . TRP A 1 183 ? 2.678 -0.343 -19.000 1.00 72.31 183 TRP A C 1
ATOM 1481 O O . TRP A 1 183 ? 3.751 -0.491 -19.586 1.00 72.31 183 TRP A O 1
ATOM 1491 N N . VAL A 1 184 ? 2.324 -1.028 -17.908 1.00 70.81 184 VAL A N 1
ATOM 1492 C CA . VAL A 1 184 ? 3.220 -1.967 -17.227 1.00 70.81 184 VAL A CA 1
ATOM 1493 C C . VAL A 1 184 ? 3.299 -3.275 -18.028 1.00 70.81 184 VAL A C 1
ATOM 1495 O O . VAL A 1 184 ? 2.274 -3.933 -18.244 1.00 70.81 184 VAL A O 1
ATOM 1498 N N . PRO A 1 185 ? 4.482 -3.651 -18.538 1.00 65.75 185 PRO A N 1
ATOM 1499 C CA . PRO A 1 185 ? 4.663 -4.921 -19.227 1.00 65.75 185 PRO A CA 1
ATOM 1500 C C . PRO A 1 185 ? 4.601 -6.093 -18.243 1.00 65.75 185 PRO A C 1
ATOM 1502 O O . PRO A 1 185 ? 4.802 -5.918 -17.051 1.00 65.75 185 PRO A O 1
ATOM 1505 N N . MET A 1 186 ? 4.312 -7.301 -18.736 1.00 71.31 186 MET A N 1
ATOM 1506 C CA . MET A 1 186 ? 4.327 -8.532 -17.927 1.00 71.31 186 MET A CA 1
ATOM 1507 C C . MET A 1 186 ? 3.531 -8.447 -16.610 1.00 71.31 186 MET A C 1
ATOM 1509 O O . MET A 1 186 ? 3.944 -8.969 -15.579 1.00 71.31 186 MET A O 1
ATOM 1513 N N . LYS A 1 187 ? 2.340 -7.835 -16.645 1.00 71.25 187 LYS A N 1
ATOM 1514 C CA . LYS A 1 187 ? 1.472 -7.643 -15.464 1.00 71.25 187 LYS A CA 1
ATOM 1515 C C . LYS A 1 187 ? 1.130 -8.925 -14.700 1.00 71.25 187 LYS A C 1
ATOM 1517 O O . LYS A 1 187 ? 0.685 -8.865 -13.561 1.00 71.25 187 LYS A O 1
ATOM 1522 N N . PHE A 1 188 ? 1.282 -10.085 -15.334 1.00 74.06 188 PHE A N 1
ATOM 1523 C CA . PHE A 1 188 ? 1.096 -11.385 -14.695 1.00 74.06 188 PHE A CA 1
ATOM 1524 C C . PHE A 1 188 ? 2.147 -11.673 -13.609 1.00 74.06 188 PHE A C 1
ATOM 1526 O O . PHE A 1 188 ? 1.857 -12.449 -12.705 1.00 74.06 188 PHE A O 1
ATOM 1533 N N . LEU A 1 189 ? 3.322 -11.032 -13.666 1.00 75.81 189 LEU A N 1
ATOM 1534 C CA . LEU A 1 189 ? 4.365 -11.112 -12.636 1.00 75.81 189 LEU A CA 1
ATOM 1535 C C . LEU A 1 189 ? 4.035 -10.276 -11.394 1.00 75.81 189 LEU A C 1
ATOM 1537 O O . LEU A 1 189 ? 4.624 -10.482 -10.336 1.00 75.81 189 LEU A O 1
ATOM 1541 N N . ILE A 1 190 ? 3.096 -9.336 -11.515 1.00 77.31 190 ILE A N 1
ATOM 1542 C CA . ILE A 1 190 ? 2.675 -8.474 -10.419 1.00 77.31 190 ILE A CA 1
ATOM 1543 C C . ILE A 1 190 ? 1.757 -9.279 -9.476 1.00 77.31 190 ILE A C 1
ATOM 1545 O O . ILE A 1 190 ? 0.721 -9.791 -9.928 1.00 77.31 190 ILE A O 1
ATOM 1549 N N . PRO A 1 191 ? 2.095 -9.387 -8.173 1.00 77.69 191 PRO A N 1
ATOM 1550 C CA . PRO A 1 191 ? 1.289 -10.104 -7.187 1.00 77.69 191 PRO A CA 1
ATOM 1551 C C . PRO A 1 191 ? -0.178 -9.651 -7.158 1.00 77.69 191 PRO A C 1
ATOM 1553 O O . PRO A 1 191 ? -0.484 -8.465 -7.295 1.00 77.69 191 PRO A O 1
ATOM 1556 N N . ARG A 1 192 ? -1.110 -10.590 -6.954 1.00 80.56 192 ARG A N 1
ATOM 1557 C CA . ARG A 1 192 ? -2.537 -10.259 -6.800 1.00 80.56 192 ARG A CA 1
ATOM 1558 C C . ARG A 1 192 ? -2.794 -9.563 -5.466 1.00 80.56 192 ARG A C 1
ATOM 1560 O O . ARG A 1 192 ? -2.032 -9.720 -4.516 1.00 80.56 192 ARG A O 1
ATOM 1567 N N . GLU A 1 193 ? -3.875 -8.796 -5.409 1.00 82.12 193 GLU A N 1
ATOM 1568 C CA . GLU A 1 193 ? -4.367 -8.273 -4.138 1.00 82.12 193 GLU A CA 1
ATOM 1569 C C . GLU A 1 193 ? -4.726 -9.428 -3.184 1.00 82.12 193 GLU A C 1
ATOM 1571 O O . GLU A 1 193 ? -5.196 -10.471 -3.653 1.00 82.12 193 GLU A O 1
ATOM 1576 N N . PRO A 1 194 ? -4.465 -9.287 -1.875 1.00 82.19 194 PRO A N 1
ATOM 1577 C CA . PRO A 1 194 ? -4.903 -10.266 -0.890 1.00 82.19 194 PRO A CA 1
ATOM 1578 C C . PRO A 1 194 ? -6.427 -10.206 -0.719 1.00 82.19 194 PRO A C 1
ATOM 1580 O O . PRO A 1 194 ? -7.022 -9.129 -0.768 1.00 82.19 194 PRO A O 1
ATOM 1583 N N . GLU A 1 195 ? -7.061 -11.354 -0.480 1.00 79.56 195 GLU A N 1
ATOM 1584 C CA . GLU A 1 195 ? -8.468 -11.390 -0.076 1.00 79.56 195 GLU A CA 1
ATOM 1585 C C . GLU A 1 195 ? -8.590 -10.852 1.353 1.00 79.56 195 GLU A C 1
ATOM 1587 O O . GLU A 1 195 ? -8.128 -11.473 2.311 1.00 79.56 195 GLU A O 1
ATOM 1592 N N . VAL A 1 196 ? -9.188 -9.669 1.492 1.00 80.50 196 VAL A N 1
ATOM 1593 C CA . VAL A 1 196 ? -9.496 -9.070 2.792 1.00 80.50 196 VAL A CA 1
ATOM 1594 C C . VAL A 1 196 ? -10.998 -9.151 3.003 1.00 80.50 196 VAL A C 1
ATOM 1596 O O . VAL A 1 196 ? -11.768 -8.606 2.213 1.00 80.50 196 VAL A O 1
ATOM 1599 N N . GLN A 1 197 ? -11.421 -9.827 4.072 1.00 75.56 197 GLN A N 1
ATOM 1600 C CA . GLN A 1 197 ? -12.836 -9.882 4.415 1.00 75.56 197 GLN A CA 1
ATOM 1601 C C . GLN A 1 197 ? -13.327 -8.491 4.856 1.00 75.56 197 GLN A C 1
ATOM 1603 O O . GLN A 1 197 ? -12.672 -7.834 5.685 1.00 75.56 197 GLN A O 1
ATOM 1608 N N . PRO A 1 198 ? -14.468 -8.019 4.317 1.00 67.38 198 PRO A N 1
ATOM 1609 C CA . PRO A 1 198 ? -15.066 -6.771 4.762 1.00 67.38 198 PRO A CA 1
ATOM 1610 C C . PRO A 1 198 ? -15.394 -6.864 6.253 1.00 67.38 198 PRO A C 1
ATOM 1612 O O . PRO A 1 198 ? -15.711 -7.935 6.770 1.00 67.38 198 PRO A O 1
ATOM 1615 N N . PHE A 1 199 ? -15.274 -5.748 6.968 1.00 64.38 199 PHE A N 1
ATOM 1616 C CA . PHE A 1 199 ? -15.724 -5.692 8.352 1.00 64.38 199 PHE A CA 1
ATOM 1617 C C . PHE A 1 199 ? -17.243 -5.787 8.384 1.00 64.38 199 PHE A C 1
ATOM 1619 O O . PHE A 1 199 ? -17.940 -4.847 8.015 1.00 64.38 199 PHE A O 1
ATOM 1626 N N . THR A 1 200 ? -17.755 -6.939 8.798 1.00 61.34 200 THR A N 1
ATOM 1627 C CA . THR A 1 200 ? -19.158 -7.099 9.161 1.00 61.34 200 THR A CA 1
ATOM 1628 C C . THR A 1 200 ? -19.267 -6.970 10.668 1.00 61.34 200 THR A C 1
ATOM 1630 O O . THR A 1 200 ? -18.701 -7.785 11.397 1.00 61.34 200 THR A O 1
ATOM 1633 N N . ILE A 1 201 ? -19.988 -5.948 11.125 1.00 56.84 201 ILE A N 1
ATOM 1634 C CA . ILE A 1 201 ? -20.445 -5.867 12.509 1.00 56.84 201 ILE A CA 1
ATOM 1635 C C . ILE A 1 201 ? -21.482 -6.983 12.649 1.00 56.84 201 ILE A C 1
ATOM 1637 O O . ILE A 1 201 ? -22.577 -6.886 12.104 1.00 56.84 201 ILE A O 1
ATOM 1641 N N . GLN A 1 202 ? -21.084 -8.102 13.251 1.00 52.69 202 GLN A N 1
ATOM 1642 C CA . GLN A 1 202 ? -22.043 -9.093 13.722 1.00 52.69 202 GLN A CA 1
ATOM 1643 C C . GLN A 1 202 ? -22.516 -8.598 15.086 1.00 52.69 202 GLN A C 1
ATOM 1645 O O . GLN A 1 202 ? -21.734 -8.585 16.038 1.00 52.69 202 GLN A O 1
ATOM 1650 N N . ASP A 1 203 ? -23.745 -8.088 15.108 1.00 46.09 203 ASP A N 1
ATOM 1651 C CA . ASP A 1 203 ? -24.473 -7.723 16.324 1.00 46.09 203 ASP A CA 1
ATOM 1652 C C . ASP A 1 203 ? -24.954 -8.965 17.084 1.00 46.09 203 ASP A C 1
ATOM 1654 O O . ASP A 1 203 ? -25.361 -9.952 16.422 1.00 46.09 203 ASP A O 1
#

pLDDT: mean 75.66, std 11.83, range [46.09, 89.94]

Sequence (203 aa):
MFQWFAVMFLTLAGFAVKWLTNWLHMVEKHCGWDETCGLTAEYSDVYIGLSVGLWIVAAIWLVATVVNLISEVYGQRSDQEEIKKLVAQRSLAHQRWVTIKGLMIKYLAETYPEYEKAILAKLAEVSSDNLNAVATNYPELNASETFTALCDHLQSLYDTVYNKDVKIQETLQQMRMRRRNPWVPMKFLIPREPEVQPFTIQD